Protein AF-A0A9P6J443-F1 (afdb_monomer_lite)

pLDDT: mean 75.16, std 21.06, range [32.0, 97.38]

Sequence (195 aa):
MVRVTFFTASMVVALAAFFAPVAQACEGDCRNHPIAFIKDKYKNLLEKNLNSLPATERDQANKLKNDATARMGKVIDKTIFSVYHANCDHEPPRRPPNEICGSAKSIACNAAWDKSHSVFASTHKAVMRILEQTFQGESAQVKQAMVENVRTACPANCWDWVRPFQDLMLRWEQREHPDAYGNTLPNCEKGHLRY

Foldseek 3Di:
DDDDDDDDDDDPPDPPDDPPPVVVVLVVVLLQVLLVLVLVVLLVLLVVLLVVDDPVQNVVLVVLSVVLSVVLSVQLSCLLQVQQPPPDPDDDDDDDLLDLRNALLVLLLQCFCPDCNGSVNRSLVSSLVSQCVSCVPDDPSSCCSRRVCSNPVDPRPPCVSNVVSSVSSQVSSCVVCCVVAPPHGDDCVSPPPDD

Organism: Mortierella alpina (NCBI:txid64518)

Radius of gyration: 23.72 Å; chains: 1; bounding box: 99×31×47 Å

Structure (mmCIF, N/CA/C/O backbone):
data_AF-A0A9P6J443-F1
#
_entry.id   AF-A0A9P6J443-F1
#
loop_
_atom_site.group_PDB
_atom_site.id
_atom_site.type_symbol
_atom_site.label_atom_id
_atom_site.label_alt_id
_atom_site.label_comp_id
_atom_site.label_asym_id
_atom_site.label_entity_id
_atom_site.label_seq_id
_atom_site.pdbx_PDB_ins_code
_atom_site.Cartn_x
_atom_site.Cartn_y
_atom_site.Cartn_z
_atom_site.occupancy
_atom_site.B_iso_or_equiv
_atom_site.auth_seq_id
_atom_site.auth_comp_id
_atom_site.auth_asym_id
_atom_site.auth_atom_id
_atom_site.pdbx_PDB_model_num
ATOM 1 N N . MET A 1 1 ? 80.972 6.608 -10.393 1.00 36.91 1 MET A N 1
ATOM 2 C CA . MET A 1 1 ? 80.154 7.686 -9.800 1.00 36.91 1 MET A CA 1
ATOM 3 C C . MET A 1 1 ? 78.715 7.532 -10.281 1.00 36.91 1 MET A C 1
ATOM 5 O O . MET A 1 1 ? 78.499 7.510 -11.479 1.00 36.91 1 MET A O 1
ATOM 9 N N . VAL A 1 2 ? 77.818 7.307 -9.314 1.00 32.50 2 VAL A N 1
ATOM 10 C CA . VAL A 1 2 ? 76.351 7.511 -9.228 1.00 32.50 2 VAL A CA 1
ATOM 11 C C . VAL A 1 2 ? 75.448 7.266 -10.461 1.00 32.50 2 VAL A C 1
ATOM 13 O O . VAL A 1 2 ? 75.461 8.009 -11.435 1.00 32.50 2 VAL A O 1
ATOM 16 N N . ARG A 1 3 ? 74.577 6.248 -10.318 1.00 39.81 3 ARG A N 1
ATOM 17 C CA . ARG A 1 3 ? 73.345 5.957 -11.084 1.00 39.81 3 ARG A CA 1
ATOM 18 C C . ARG A 1 3 ? 72.337 7.112 -11.015 1.00 39.81 3 ARG A C 1
ATOM 20 O O . ARG A 1 3 ? 72.075 7.582 -9.913 1.00 39.81 3 ARG A O 1
ATOM 27 N N . VAL A 1 4 ? 71.630 7.397 -12.112 1.00 36.22 4 VAL A N 1
ATOM 28 C CA . VAL A 1 4 ? 70.265 7.955 -12.053 1.00 36.22 4 VAL A CA 1
ATOM 29 C C . VAL A 1 4 ? 69.386 7.269 -13.099 1.00 36.22 4 VAL A C 1
ATOM 31 O O . VAL A 1 4 ? 69.471 7.526 -14.295 1.00 36.22 4 VAL A O 1
ATOM 34 N N . THR A 1 5 ? 68.558 6.352 -12.614 1.00 41.62 5 THR A N 1
ATOM 35 C CA . THR A 1 5 ? 67.412 5.761 -13.303 1.00 41.62 5 THR A CA 1
ATOM 36 C C . THR A 1 5 ? 66.264 6.769 -13.240 1.00 41.62 5 THR A C 1
ATOM 38 O O . THR A 1 5 ? 65.853 7.134 -12.140 1.00 41.62 5 THR A O 1
ATOM 41 N N . PHE A 1 6 ? 65.713 7.198 -14.375 1.00 33.44 6 PHE A N 1
ATOM 42 C CA . PHE A 1 6 ? 64.447 7.937 -14.381 1.00 33.44 6 PHE A CA 1
ATOM 43 C C . PHE A 1 6 ? 63.281 6.950 -14.468 1.00 33.44 6 PHE A C 1
ATOM 45 O O . PHE A 1 6 ? 62.889 6.503 -15.542 1.00 33.44 6 PHE A O 1
ATOM 52 N N . PHE A 1 7 ? 62.751 6.601 -13.296 1.00 38.62 7 PHE A N 1
ATOM 53 C CA . PHE A 1 7 ? 61.355 6.216 -13.132 1.00 38.62 7 PHE A CA 1
ATOM 54 C C . PHE A 1 7 ? 60.541 7.505 -12.992 1.00 38.62 7 PHE A C 1
ATOM 56 O O . PHE A 1 7 ? 60.729 8.237 -12.023 1.00 38.62 7 PHE A O 1
ATOM 63 N N . THR A 1 8 ? 59.597 7.754 -13.892 1.00 41.44 8 THR A N 1
ATOM 64 C CA . THR A 1 8 ? 58.421 8.565 -13.566 1.00 41.44 8 THR A CA 1
ATOM 65 C C . THR A 1 8 ? 57.185 7.758 -13.911 1.00 41.44 8 THR A C 1
ATOM 67 O O . THR A 1 8 ? 56.763 7.615 -15.055 1.00 41.44 8 THR A O 1
ATOM 70 N N . ALA A 1 9 ? 56.666 7.153 -12.852 1.00 38.16 9 ALA A N 1
ATOM 71 C CA . ALA A 1 9 ? 55.350 6.575 -12.795 1.00 38.16 9 ALA A CA 1
ATOM 72 C C . ALA A 1 9 ? 54.281 7.680 -12.854 1.00 38.16 9 ALA A C 1
ATOM 74 O O . ALA A 1 9 ? 54.488 8.786 -12.360 1.00 38.16 9 ALA A O 1
ATOM 75 N N . SER A 1 10 ? 53.117 7.289 -13.368 1.00 40.12 10 SER A N 1
ATOM 76 C CA . SER A 1 10 ? 51.801 7.740 -12.912 1.00 40.12 10 SER A CA 1
ATOM 77 C C . SER A 1 10 ? 51.408 9.199 -13.151 1.00 40.12 10 SER A C 1
ATOM 79 O O . SER A 1 10 ? 51.624 10.064 -12.313 1.00 40.12 10 SER A O 1
ATOM 81 N N . MET A 1 11 ? 50.609 9.419 -14.197 1.00 32.22 11 MET A N 1
ATOM 82 C CA . MET A 1 11 ? 49.402 10.245 -14.067 1.00 32.22 11 MET A CA 1
ATOM 83 C C . MET A 1 11 ? 48.380 9.855 -15.142 1.00 32.22 11 MET A C 1
ATOM 85 O O . MET A 1 11 ? 48.099 10.596 -16.077 1.00 32.22 11 MET A O 1
ATOM 89 N N . VAL A 1 12 ? 47.786 8.666 -14.998 1.00 39.75 12 VAL A N 1
ATOM 90 C CA . VAL A 1 12 ? 46.433 8.457 -15.528 1.00 39.75 12 VAL A CA 1
ATOM 91 C C . VAL A 1 12 ? 45.492 9.109 -14.522 1.00 39.75 12 VAL A C 1
ATOM 93 O O . VAL A 1 12 ? 45.036 8.486 -13.567 1.00 39.75 12 VAL A O 1
ATOM 96 N N . VAL A 1 13 ? 45.243 10.402 -14.712 1.00 43.47 13 VAL A N 1
ATOM 97 C CA . VAL A 1 13 ? 44.042 11.043 -14.177 1.00 43.47 13 VAL A CA 1
ATOM 98 C C . VAL A 1 13 ? 42.889 10.518 -15.024 1.00 43.47 13 VAL A C 1
ATOM 100 O O . VAL A 1 13 ? 42.552 11.087 -16.055 1.00 43.47 13 VAL A O 1
ATOM 103 N N . ALA A 1 14 ? 42.316 9.388 -14.626 1.00 38.44 14 ALA A N 1
ATOM 104 C CA . ALA A 1 14 ? 41.014 8.976 -15.120 1.00 38.44 14 ALA A CA 1
ATOM 105 C C . ALA A 1 14 ? 40.026 9.162 -13.975 1.00 38.44 14 ALA A C 1
ATOM 107 O O . ALA A 1 14 ? 39.992 8.388 -13.020 1.00 38.44 14 ALA A O 1
ATOM 108 N N . LEU A 1 15 ? 39.263 10.251 -14.076 1.00 38.56 15 LEU A N 1
ATOM 109 C CA . LEU A 1 15 ? 38.053 10.510 -13.314 1.00 38.56 15 LEU A CA 1
ATOM 110 C C . LEU A 1 15 ? 37.174 9.249 -13.309 1.00 38.56 15 LEU A C 1
ATOM 112 O O . LEU A 1 15 ? 36.454 8.988 -14.267 1.00 38.56 15 LEU A O 1
ATOM 116 N N . ALA A 1 16 ? 37.203 8.482 -12.225 1.00 39.78 16 ALA A N 1
ATOM 117 C CA . ALA A 1 16 ? 36.330 7.325 -12.036 1.00 39.78 16 ALA A CA 1
ATOM 118 C C . ALA A 1 16 ? 35.454 7.473 -10.782 1.00 39.78 16 ALA A C 1
ATOM 120 O O . ALA A 1 16 ? 35.140 6.487 -10.126 1.00 39.78 16 ALA A O 1
ATOM 121 N N . ALA A 1 17 ? 35.067 8.703 -10.419 1.00 42.38 17 ALA A N 1
ATOM 122 C CA . ALA A 1 17 ? 34.343 8.949 -9.168 1.00 42.38 17 ALA A CA 1
ATOM 123 C C . ALA A 1 17 ? 33.196 9.977 -9.246 1.00 42.38 17 ALA A C 1
ATOM 125 O O . ALA A 1 17 ? 32.813 10.517 -8.216 1.00 42.38 17 ALA A O 1
ATOM 126 N N . PHE A 1 18 ? 32.610 10.244 -10.422 1.00 40.75 18 PHE A N 1
ATOM 127 C CA . PHE A 1 18 ? 31.517 11.235 -10.535 1.00 40.75 18 PHE A CA 1
ATOM 128 C C . PHE A 1 18 ? 30.189 10.724 -11.113 1.00 40.75 18 PHE A C 1
ATOM 130 O O . PHE A 1 18 ? 29.273 11.517 -11.294 1.00 40.75 18 PHE A O 1
ATOM 137 N N . PHE A 1 19 ? 30.024 9.414 -11.329 1.00 40.81 19 PHE A N 1
ATOM 138 C CA . PHE A 1 19 ? 28.742 8.853 -11.799 1.00 40.81 19 PHE A CA 1
ATOM 139 C C . PHE A 1 19 ? 27.998 7.990 -10.766 1.00 40.81 19 PHE A C 1
ATOM 141 O O . PHE A 1 19 ? 26.837 7.657 -10.978 1.00 40.81 19 PHE A O 1
ATOM 148 N N . ALA A 1 20 ? 28.613 7.674 -9.622 1.00 36.69 20 ALA A N 1
ATOM 149 C CA . ALA A 1 20 ? 27.971 6.888 -8.565 1.00 36.69 20 ALA A CA 1
ATOM 150 C C . ALA A 1 20 ? 26.842 7.607 -7.777 1.00 36.69 20 ALA A C 1
ATOM 152 O O . ALA A 1 20 ? 25.872 6.932 -7.435 1.00 36.69 20 ALA A O 1
ATOM 153 N N . PRO A 1 21 ? 26.875 8.934 -7.502 1.00 41.72 21 PRO A N 1
ATOM 154 C CA . PRO A 1 21 ? 25.867 9.537 -6.621 1.00 41.72 21 PRO A CA 1
ATOM 155 C C . PRO A 1 21 ? 24.523 9.825 -7.309 1.00 41.72 21 PRO A C 1
ATOM 157 O O . PRO A 1 21 ? 23.504 9.917 -6.631 1.00 41.72 21 PRO A O 1
ATOM 160 N N . VAL A 1 22 ? 24.486 9.942 -8.643 1.00 42.81 22 VAL A N 1
ATOM 161 C CA . VAL A 1 22 ? 23.244 10.266 -9.372 1.00 42.81 22 VAL A CA 1
ATOM 162 C C . VAL A 1 22 ? 22.365 9.027 -9.541 1.00 42.81 22 VAL A C 1
ATOM 164 O O . VAL A 1 22 ? 21.161 9.101 -9.325 1.00 42.81 22 VAL A O 1
ATOM 167 N N . ALA A 1 23 ? 22.964 7.869 -9.840 1.00 38.91 23 ALA A N 1
ATOM 168 C CA . ALA A 1 23 ? 22.226 6.614 -9.978 1.00 38.91 23 ALA A CA 1
ATOM 169 C C . ALA A 1 23 ? 21.557 6.190 -8.654 1.00 38.91 23 ALA A C 1
ATOM 171 O O . ALA A 1 23 ? 20.374 5.868 -8.651 1.00 38.91 23 ALA A O 1
ATOM 172 N N . GLN A 1 24 ? 22.268 6.287 -7.521 1.00 39.97 24 GLN A N 1
ATOM 173 C CA . GLN A 1 24 ? 21.722 5.948 -6.196 1.00 39.97 24 GLN A CA 1
ATOM 174 C C . GLN A 1 24 ? 20.645 6.930 -5.704 1.00 39.97 24 GLN A C 1
ATOM 176 O O . GLN A 1 24 ? 19.682 6.507 -5.066 1.00 39.97 24 GLN A O 1
ATOM 181 N N . ALA A 1 25 ? 20.770 8.228 -6.008 1.00 41.06 25 ALA A N 1
ATOM 182 C CA . ALA A 1 25 ? 19.734 9.210 -5.680 1.00 41.06 25 ALA A CA 1
ATOM 183 C C . ALA A 1 25 ? 18.468 9.006 -6.533 1.00 41.06 25 ALA A C 1
ATOM 185 O O . ALA A 1 25 ? 17.354 9.043 -6.011 1.00 41.06 25 ALA A O 1
ATOM 186 N N . CYS A 1 26 ? 18.632 8.707 -7.827 1.00 49.12 26 CYS A N 1
ATOM 187 C CA . CYS A 1 26 ? 17.514 8.392 -8.711 1.00 49.12 26 CYS A CA 1
ATOM 188 C C . CYS A 1 26 ? 16.808 7.090 -8.316 1.00 49.12 26 CYS A C 1
ATOM 190 O O . CYS A 1 26 ? 15.580 7.054 -8.345 1.00 49.12 26 CYS A O 1
ATOM 192 N N . GLU A 1 27 ? 17.542 6.051 -7.912 1.00 52.34 27 GLU A N 1
ATOM 193 C CA . GLU A 1 27 ? 16.958 4.784 -7.457 1.00 52.34 27 GLU A CA 1
ATOM 194 C C . GLU A 1 27 ? 16.157 4.968 -6.157 1.00 52.34 27 GLU A C 1
ATOM 196 O O . GLU A 1 27 ? 15.036 4.469 -6.046 1.00 52.34 27 GLU A O 1
ATOM 201 N N . GLY A 1 28 ? 16.674 5.759 -5.208 1.00 57.00 28 GLY A N 1
ATOM 202 C CA . GLY A 1 28 ? 15.977 6.095 -3.963 1.00 57.00 28 GLY A CA 1
ATOM 203 C C . GLY A 1 28 ? 14.642 6.808 -4.197 1.00 57.00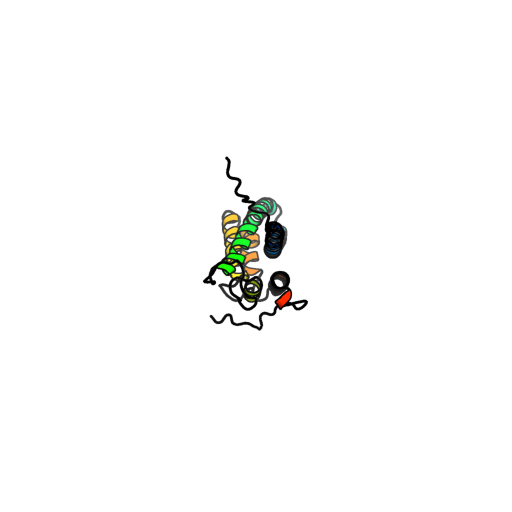 28 GLY A C 1
ATOM 204 O O . GLY A 1 28 ? 13.604 6.362 -3.702 1.00 57.00 28 GLY A O 1
ATOM 205 N N . ASP A 1 29 ? 14.636 7.874 -4.999 1.00 62.06 29 ASP A N 1
ATOM 206 C CA . ASP A 1 29 ? 13.415 8.632 -5.300 1.00 62.06 29 ASP A CA 1
ATOM 207 C C . ASP A 1 29 ? 12.432 7.831 -6.167 1.00 62.06 29 ASP A C 1
ATOM 209 O O . ASP A 1 29 ? 11.220 7.841 -5.924 1.00 62.06 29 ASP A O 1
ATOM 213 N N . CYS A 1 30 ? 12.936 7.067 -7.142 1.00 68.38 30 CYS A N 1
ATOM 214 C CA . CYS A 1 30 ? 12.096 6.228 -7.995 1.00 68.38 30 CYS A CA 1
ATOM 215 C C . CYS A 1 30 ? 11.455 5.066 -7.229 1.00 68.38 30 CYS A C 1
ATOM 217 O O . CYS A 1 30 ? 10.312 4.721 -7.524 1.00 68.38 30 CYS A O 1
ATOM 219 N N . ARG A 1 31 ? 12.133 4.524 -6.211 1.00 78.69 31 ARG A N 1
ATOM 220 C CA . ARG A 1 31 ? 11.589 3.519 -5.291 1.00 78.69 31 ARG A CA 1
ATOM 221 C C . ARG A 1 31 ? 10.552 4.103 -4.334 1.00 78.69 31 ARG A C 1
ATOM 223 O O . ARG A 1 31 ? 9.539 3.460 -4.061 1.00 78.69 31 ARG A O 1
ATOM 230 N N . ASN A 1 32 ? 10.762 5.325 -3.850 1.00 82.44 32 ASN A N 1
ATOM 231 C CA . ASN A 1 32 ? 9.875 5.957 -2.873 1.00 82.44 32 ASN A CA 1
ATOM 232 C C . ASN A 1 32 ? 8.486 6.294 -3.439 1.00 82.44 32 ASN A C 1
ATOM 234 O O . ASN A 1 32 ? 7.490 6.142 -2.730 1.00 82.44 32 ASN A O 1
ATOM 238 N N . HIS A 1 33 ? 8.385 6.700 -4.709 1.00 87.31 33 HIS A N 1
ATOM 239 C CA . HIS A 1 33 ? 7.104 7.050 -5.339 1.00 87.31 33 HIS A CA 1
ATOM 240 C C . HIS A 1 33 ? 6.049 5.923 -5.355 1.00 87.31 33 HIS A C 1
ATOM 242 O O . HIS A 1 33 ? 4.934 6.163 -4.884 1.00 87.31 33 HIS A O 1
ATOM 248 N N . PRO A 1 34 ? 6.333 4.698 -5.844 1.00 88.44 34 PRO A N 1
ATOM 249 C CA . PRO A 1 34 ? 5.361 3.605 -5.825 1.00 88.4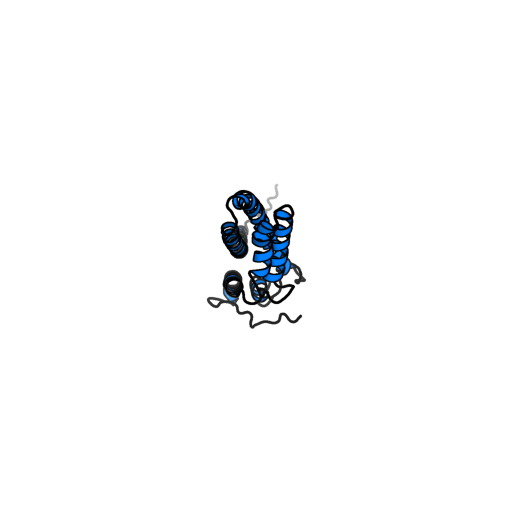4 34 PRO A CA 1
ATOM 250 C C . PRO A 1 34 ? 4.979 3.182 -4.399 1.00 88.44 34 PRO A C 1
ATOM 252 O O . PRO A 1 34 ? 3.817 2.855 -4.148 1.00 88.44 34 PRO A O 1
ATOM 255 N N . ILE A 1 35 ? 5.916 3.243 -3.443 1.00 90.94 35 ILE A N 1
ATOM 256 C CA . ILE A 1 35 ? 5.640 2.953 -2.027 1.00 90.94 35 ILE A CA 1
ATOM 257 C C . ILE A 1 35 ? 4.676 3.992 -1.448 1.00 90.94 35 ILE A C 1
ATOM 259 O O . ILE A 1 35 ? 3.675 3.625 -0.826 1.00 90.94 35 ILE A O 1
ATOM 263 N N . ALA A 1 36 ? 4.965 5.280 -1.658 1.00 92.38 36 ALA A N 1
ATOM 264 C CA . ALA A 1 36 ? 4.137 6.386 -1.193 1.00 92.38 36 ALA A CA 1
ATOM 265 C C . ALA A 1 36 ? 2.729 6.311 -1.794 1.00 92.38 36 ALA A C 1
ATOM 267 O O . ALA A 1 36 ? 1.754 6.369 -1.051 1.00 92.38 36 ALA A O 1
ATOM 268 N N . PHE A 1 37 ? 2.622 6.056 -3.102 1.00 93.12 37 PHE A N 1
ATOM 269 C CA . PHE A 1 37 ? 1.341 5.893 -3.788 1.00 93.12 37 PHE A CA 1
ATOM 270 C C . PHE A 1 37 ? 0.453 4.828 -3.127 1.00 93.12 37 PHE A C 1
ATOM 272 O O . PHE A 1 37 ? -0.698 5.104 -2.782 1.00 93.12 37 PHE A O 1
ATOM 279 N N . ILE A 1 38 ? 0.976 3.614 -2.908 1.00 92.62 38 ILE A N 1
ATOM 280 C CA . ILE A 1 38 ? 0.190 2.539 -2.286 1.00 92.62 38 ILE A CA 1
ATOM 281 C C . ILE A 1 38 ? -0.136 2.878 -0.827 1.00 92.62 38 ILE A C 1
ATOM 283 O O . ILE A 1 38 ? -1.265 2.668 -0.379 1.00 92.62 38 ILE A O 1
ATOM 287 N N . LYS A 1 39 ? 0.828 3.425 -0.078 1.00 94.38 39 LYS A N 1
ATOM 288 C CA . LYS A 1 39 ? 0.618 3.834 1.315 1.00 94.38 39 LYS A CA 1
ATOM 289 C C . LYS A 1 39 ? -0.504 4.868 1.429 1.00 94.38 39 LYS A C 1
ATOM 291 O O . LYS A 1 39 ? -1.366 4.723 2.293 1.00 94.38 39 LYS A O 1
ATOM 296 N N . ASP A 1 40 ? -0.527 5.865 0.551 1.00 94.06 40 ASP A N 1
ATOM 297 C CA . ASP A 1 40 ? -1.540 6.919 0.552 1.00 94.06 40 ASP A CA 1
ATOM 298 C C . ASP A 1 40 ? -2.923 6.385 0.185 1.00 94.06 40 ASP A C 1
ATOM 300 O O . ASP A 1 40 ? -3.914 6.768 0.808 1.00 94.06 40 ASP A O 1
ATOM 304 N N . LYS A 1 41 ? -3.010 5.431 -0.749 1.00 92.88 41 LYS A N 1
ATOM 305 C CA . LYS A 1 41 ? -4.270 4.743 -1.054 1.00 92.88 41 LYS A CA 1
ATOM 306 C C . LYS A 1 41 ? -4.864 4.055 0.184 1.00 92.88 41 LYS A C 1
ATOM 308 O O . LYS A 1 41 ? -6.044 4.252 0.477 1.00 92.88 41 LYS A O 1
ATOM 313 N N . TYR A 1 42 ? -4.055 3.324 0.956 1.00 94.38 42 TYR A N 1
ATOM 314 C CA . TYR A 1 42 ? -4.512 2.722 2.216 1.00 94.38 42 TYR A CA 1
ATOM 315 C C . TYR A 1 42 ? -4.826 3.763 3.289 1.00 94.38 42 TYR A C 1
ATOM 317 O O . TYR A 1 42 ? -5.852 3.651 3.957 1.00 94.38 42 TYR A O 1
ATOM 325 N N . LYS A 1 43 ? -3.990 4.793 3.442 1.00 95.00 43 LYS A N 1
ATOM 326 C CA . LYS A 1 43 ? -4.221 5.879 4.403 1.00 95.00 43 LYS A CA 1
ATOM 327 C C . LYS A 1 43 ? -5.565 6.564 4.152 1.00 95.00 43 LYS A C 1
ATOM 329 O O . LYS A 1 43 ? -6.335 6.738 5.088 1.00 95.00 43 LYS A O 1
ATOM 334 N N . ASN A 1 44 ? -5.867 6.899 2.900 1.00 93.56 44 ASN A N 1
ATOM 335 C CA . ASN A 1 44 ? -7.119 7.554 2.520 1.00 93.56 44 ASN A CA 1
ATOM 336 C C . ASN A 1 44 ? -8.337 6.659 2.776 1.00 93.56 44 ASN A C 1
ATOM 338 O O . ASN A 1 44 ? -9.373 7.132 3.241 1.00 93.56 44 ASN A O 1
ATOM 342 N N . LEU A 1 45 ? -8.209 5.359 2.507 1.00 93.12 45 LEU A N 1
ATOM 343 C CA . LEU A 1 45 ? -9.259 4.388 2.798 1.00 93.12 45 LEU A CA 1
ATOM 344 C C . LEU A 1 45 ? -9.519 4.266 4.307 1.00 93.12 45 LEU A C 1
ATOM 346 O O . LEU A 1 45 ? -10.669 4.304 4.741 1.00 93.12 45 LEU A O 1
ATOM 350 N N . LEU A 1 46 ? -8.458 4.177 5.109 1.00 95.50 46 LEU A N 1
ATOM 351 C CA . LEU A 1 46 ? -8.561 4.132 6.565 1.00 95.50 46 LEU A CA 1
ATOM 352 C C . LEU A 1 46 ? -9.138 5.429 7.138 1.00 95.50 46 LEU A C 1
ATOM 354 O O . LEU A 1 46 ? -9.951 5.368 8.050 1.00 95.50 46 LEU A O 1
ATOM 358 N N . GLU A 1 47 ? -8.760 6.589 6.599 1.00 95.81 47 GLU A N 1
ATOM 359 C CA . GLU A 1 47 ? -9.312 7.890 6.993 1.00 95.81 47 GLU A CA 1
ATOM 360 C C . GLU A 1 47 ? -10.819 7.961 6.727 1.00 95.81 47 GLU A C 1
ATOM 362 O O . GLU A 1 47 ? -11.601 8.354 7.591 1.00 95.81 47 GLU A O 1
ATOM 367 N N . LYS A 1 48 ? -11.247 7.516 5.540 1.00 94.62 48 LYS A N 1
ATOM 368 C CA . LYS A 1 48 ? -12.666 7.433 5.188 1.00 94.62 48 LYS A CA 1
ATOM 369 C C . LYS A 1 48 ? -13.429 6.538 6.168 1.00 94.62 48 LYS A C 1
ATOM 371 O O . LYS A 1 48 ? -14.500 6.925 6.631 1.00 94.62 48 LYS A O 1
ATOM 376 N N . ASN A 1 49 ? -12.881 5.371 6.500 1.00 94.94 49 ASN A N 1
ATOM 377 C CA . ASN A 1 49 ? -13.527 4.429 7.412 1.00 94.94 49 ASN A CA 1
ATOM 378 C C . ASN A 1 49 ? -13.536 4.944 8.859 1.00 94.94 49 ASN A C 1
ATOM 380 O O . ASN A 1 49 ? -14.554 4.829 9.536 1.00 94.94 49 ASN A O 1
ATOM 384 N N . LEU A 1 50 ? -12.457 5.583 9.313 1.00 95.56 50 LEU A N 1
ATOM 385 C CA . LEU A 1 50 ? -12.366 6.214 10.630 1.00 95.56 50 LEU A CA 1
ATOM 386 C C . LEU A 1 50 ? -13.475 7.256 10.833 1.00 95.56 50 LEU A C 1
ATOM 388 O O . LEU A 1 50 ? -14.115 7.293 11.881 1.00 95.56 50 LEU A O 1
ATOM 392 N N . ASN A 1 51 ? -13.753 8.062 9.807 1.00 94.12 51 ASN A N 1
ATOM 393 C CA . ASN A 1 51 ? -14.802 9.081 9.847 1.00 94.12 51 ASN A CA 1
ATOM 394 C C . ASN A 1 51 ? -16.226 8.503 9.908 1.00 94.12 51 ASN A C 1
ATOM 396 O O . ASN A 1 51 ? -17.157 9.231 10.248 1.00 94.12 51 ASN A O 1
ATOM 400 N N . SER A 1 52 ? -16.403 7.206 9.631 1.00 93.88 52 SER A N 1
ATOM 401 C CA . SER A 1 52 ? -17.686 6.513 9.810 1.00 93.88 52 SER A CA 1
ATOM 402 C C . SER A 1 52 ? -17.931 6.033 11.247 1.00 93.88 52 SER A C 1
ATOM 404 O O . SER A 1 52 ? -19.048 5.632 11.571 1.00 93.88 52 SER A O 1
ATOM 406 N N . LEU A 1 53 ? -16.914 6.080 12.119 1.00 94.88 53 LEU A N 1
ATOM 407 C CA . LEU A 1 53 ? -17.034 5.637 13.506 1.00 94.88 53 LEU A CA 1
ATOM 408 C C . LEU A 1 53 ? -17.688 6.699 14.411 1.00 94.88 53 LEU A C 1
ATOM 410 O O . LEU A 1 53 ? -17.465 7.907 14.226 1.00 94.88 53 LEU A O 1
ATOM 414 N N . PRO A 1 54 ? -18.435 6.273 15.448 1.00 92.31 54 PRO A N 1
ATOM 415 C CA . PRO A 1 54 ? -18.885 7.148 16.525 1.00 92.31 54 PRO A CA 1
ATOM 416 C C . PRO A 1 54 ? -17.704 7.873 17.177 1.00 92.31 54 PRO A C 1
ATOM 418 O O . PRO A 1 54 ? -16.605 7.327 17.264 1.00 92.31 54 PRO A O 1
ATOM 421 N N . ALA A 1 55 ? -17.928 9.097 17.664 1.00 89.25 55 ALA A N 1
ATOM 422 C CA . ALA A 1 55 ? -16.865 9.925 18.243 1.00 89.25 55 ALA A CA 1
ATOM 423 C C . ALA A 1 55 ? -16.089 9.206 19.365 1.00 89.25 55 ALA A C 1
ATOM 425 O O . ALA A 1 55 ? -14.869 9.300 19.420 1.00 89.25 55 ALA A O 1
ATOM 426 N N . THR A 1 56 ? -16.784 8.421 20.193 1.00 86.56 56 THR A N 1
ATOM 427 C CA . THR A 1 56 ? -16.202 7.666 21.313 1.00 86.56 56 THR A CA 1
ATOM 428 C C . THR A 1 56 ? -15.207 6.586 20.884 1.00 86.56 56 THR A C 1
ATOM 430 O O . THR A 1 56 ? -14.260 6.316 21.611 1.00 86.56 56 THR A O 1
ATOM 433 N N . GLU A 1 57 ? -15.395 5.972 19.715 1.00 91.69 57 GLU A N 1
ATOM 434 C CA . GLU A 1 57 ? -14.483 4.950 19.179 1.00 91.69 57 GLU A CA 1
ATOM 435 C C . GLU A 1 57 ? -13.388 5.558 18.289 1.00 91.69 57 GLU A C 1
ATOM 437 O O . GLU A 1 57 ? -12.322 4.971 18.086 1.00 91.69 57 GLU A O 1
ATOM 442 N N . ARG A 1 58 ? -13.640 6.756 17.756 1.00 93.62 58 ARG A N 1
ATOM 443 C CA . ARG A 1 58 ? -12.806 7.397 16.740 1.00 93.62 58 ARG A CA 1
ATOM 444 C C . ARG A 1 58 ? -11.426 7.787 17.252 1.00 93.62 58 ARG A C 1
ATOM 446 O O . ARG A 1 58 ? -10.453 7.570 16.540 1.00 93.62 58 ARG A O 1
ATOM 453 N N . ASP A 1 59 ? -11.316 8.336 18.458 1.00 91.88 59 ASP A N 1
ATOM 454 C CA . ASP A 1 59 ? -10.034 8.847 18.966 1.00 91.88 59 ASP A CA 1
ATOM 455 C C . ASP A 1 59 ? -9.006 7.725 19.165 1.00 91.88 59 ASP A C 1
ATOM 457 O O . ASP A 1 59 ? -7.865 7.816 18.699 1.00 91.88 59 ASP A O 1
ATOM 461 N N . GLN A 1 60 ? -9.435 6.620 19.780 1.00 90.69 60 GLN A N 1
ATOM 462 C CA . GLN A 1 60 ? -8.608 5.427 19.957 1.00 90.69 60 GLN A CA 1
ATOM 463 C C . GLN A 1 60 ? -8.263 4.788 18.602 1.00 90.69 60 GLN A C 1
ATOM 465 O O . GLN A 1 60 ? -7.091 4.519 18.319 1.00 90.69 60 GLN A O 1
ATOM 470 N N . ALA A 1 61 ? -9.252 4.624 17.716 1.00 95.25 61 ALA A N 1
ATOM 471 C CA . ALA A 1 61 ? -9.025 4.083 16.378 1.00 95.25 61 ALA A CA 1
ATOM 472 C C . ALA A 1 61 ? -8.083 4.964 15.535 1.00 95.25 61 ALA A C 1
ATOM 474 O O . ALA A 1 61 ? -7.298 4.444 14.741 1.00 95.25 61 ALA A O 1
ATOM 475 N N . ASN A 1 62 ? -8.100 6.287 15.725 1.00 96.81 62 ASN A N 1
ATOM 476 C CA . ASN A 1 62 ? -7.221 7.226 15.032 1.00 96.81 62 ASN A CA 1
ATOM 477 C C . ASN A 1 62 ? -5.754 7.036 15.437 1.00 96.81 62 ASN A C 1
ATOM 479 O O . ASN A 1 62 ? -4.868 7.035 14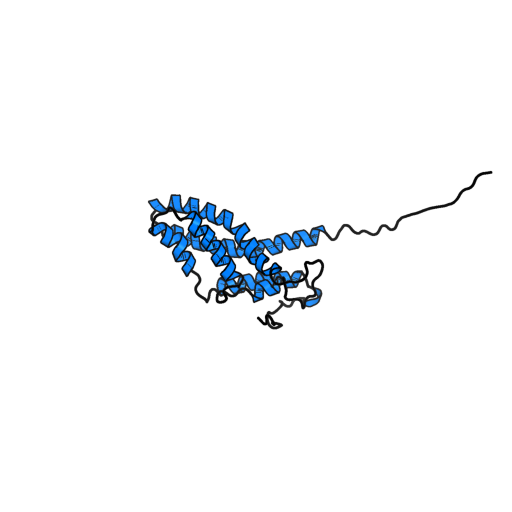.578 1.00 96.81 62 ASN A O 1
ATOM 483 N N . LYS A 1 63 ? -5.492 6.826 16.733 1.00 94.81 63 LYS A N 1
ATOM 484 C CA . LYS A 1 63 ? -4.145 6.521 17.230 1.00 94.81 63 LYS A CA 1
ATOM 485 C C . LYS A 1 63 ? -3.616 5.229 16.605 1.00 94.81 63 LYS A C 1
ATOM 487 O O . LYS A 1 63 ? -2.551 5.234 15.992 1.00 94.81 63 LYS A O 1
ATOM 492 N N . LEU A 1 64 ? -4.411 4.163 16.658 1.00 96.75 64 LEU A N 1
ATOM 493 C CA . LEU A 1 64 ? -4.066 2.866 16.072 1.00 96.75 64 LEU A CA 1
ATOM 494 C C . LEU A 1 64 ? -3.873 2.931 14.551 1.00 96.75 64 LEU A C 1
ATOM 496 O O . LEU A 1 64 ? -2.943 2.334 14.007 1.00 96.75 64 LEU A O 1
ATOM 500 N N . LYS A 1 65 ? -4.702 3.707 13.847 1.00 96.88 65 LYS A N 1
ATOM 501 C CA . LYS A 1 65 ? -4.541 3.979 12.412 1.00 96.88 65 LYS A CA 1
ATOM 502 C C . LYS A 1 65 ? -3.180 4.606 12.108 1.00 96.88 65 LYS A C 1
ATOM 504 O O . LYS A 1 65 ? -2.530 4.203 11.138 1.00 96.88 65 LYS A O 1
ATOM 509 N N . ASN A 1 66 ? -2.747 5.588 12.899 1.00 95.75 66 ASN A N 1
ATOM 510 C CA . ASN A 1 66 ? -1.455 6.249 12.703 1.00 95.75 66 ASN A CA 1
ATOM 511 C C . ASN A 1 66 ? -0.294 5.267 12.921 1.00 95.75 66 ASN A C 1
ATOM 513 O O . ASN A 1 66 ? 0.610 5.207 12.084 1.00 95.75 66 ASN A O 1
ATOM 517 N N . ASP A 1 67 ? -0.377 4.431 13.959 1.00 94.75 67 ASP A N 1
ATOM 518 C CA . ASP A 1 67 ? 0.612 3.385 14.244 1.00 94.75 67 ASP A CA 1
ATOM 519 C C . ASP A 1 67 ? 0.692 2.350 13.108 1.00 94.75 67 ASP A C 1
ATOM 521 O O . ASP A 1 67 ? 1.781 2.005 12.633 1.00 94.75 67 ASP A O 1
ATOM 525 N N . ALA A 1 68 ? -0.459 1.894 12.600 1.00 95.12 68 ALA A N 1
ATOM 526 C CA . ALA A 1 68 ? -0.519 1.000 11.447 1.00 95.12 68 ALA A CA 1
ATOM 527 C C . ALA A 1 68 ? 0.113 1.650 10.204 1.00 95.12 68 ALA A C 1
ATOM 529 O O . ALA A 1 68 ? 0.979 1.053 9.560 1.00 95.12 68 ALA A O 1
ATOM 530 N N . THR A 1 69 ? -0.257 2.896 9.897 1.00 94.00 69 THR A N 1
ATOM 531 C CA . THR A 1 69 ? 0.229 3.641 8.721 1.00 94.00 69 THR A CA 1
ATOM 532 C C . THR A 1 69 ? 1.741 3.876 8.769 1.00 94.00 69 THR A C 1
ATOM 534 O O . THR A 1 69 ? 2.413 3.812 7.735 1.00 94.00 69 THR A O 1
ATOM 537 N N . ALA A 1 70 ? 2.311 4.107 9.955 1.00 93.25 70 ALA A N 1
ATOM 538 C CA . ALA A 1 70 ? 3.756 4.243 10.133 1.00 93.25 70 ALA A CA 1
ATOM 539 C C . ALA A 1 70 ? 4.505 2.947 9.770 1.00 93.25 70 ALA A C 1
ATOM 541 O O . ALA A 1 70 ? 5.556 2.993 9.128 1.00 93.25 70 ALA A O 1
ATOM 542 N N . ARG A 1 71 ? 3.933 1.783 10.102 1.00 92.94 71 ARG A N 1
ATOM 543 C CA . ARG A 1 71 ? 4.516 0.458 9.820 1.00 92.94 71 ARG A CA 1
ATOM 544 C C . ARG A 1 71 ? 4.338 0.008 8.366 1.00 92.94 71 ARG A C 1
ATOM 546 O O . ARG A 1 71 ? 5.157 -0.767 7.869 1.00 92.94 71 ARG A O 1
ATOM 553 N N . MET A 1 72 ? 3.301 0.490 7.677 1.00 93.31 72 MET A N 1
ATOM 554 C CA . MET A 1 72 ? 2.964 0.065 6.312 1.00 93.31 72 MET A CA 1
ATOM 555 C C . MET A 1 72 ? 4.077 0.321 5.299 1.00 93.31 72 MET A C 1
ATOM 557 O O . MET A 1 72 ? 4.330 -0.548 4.475 1.00 93.31 72 MET A O 1
ATOM 561 N N . GLY A 1 73 ? 4.769 1.465 5.369 1.00 89.81 73 GLY A N 1
ATOM 562 C CA . GLY A 1 73 ? 5.767 1.847 4.358 1.00 89.81 73 GLY A CA 1
ATOM 563 C C . GLY A 1 73 ? 6.848 0.781 4.149 1.00 89.81 73 GLY A C 1
ATOM 564 O O . GLY A 1 73 ? 7.072 0.346 3.026 1.00 89.81 73 GLY A O 1
ATOM 565 N N . LYS A 1 74 ? 7.434 0.277 5.244 1.00 88.81 74 LYS A N 1
ATOM 566 C CA . LYS A 1 74 ? 8.466 -0.775 5.204 1.00 88.81 74 LYS A CA 1
ATOM 567 C C . LYS A 1 74 ? 7.933 -2.108 4.668 1.00 88.81 74 LYS A C 1
ATOM 569 O O . LYS A 1 74 ? 8.661 -2.852 4.019 1.00 88.81 74 LYS A O 1
ATOM 574 N N . VAL A 1 75 ? 6.677 -2.437 4.970 1.00 91.19 75 VAL A N 1
ATOM 575 C CA . VAL A 1 75 ? 6.054 -3.688 4.518 1.00 91.19 75 VAL A CA 1
ATOM 576 C C . VAL A 1 75 ? 5.681 -3.616 3.041 1.00 91.19 75 VAL A C 1
ATOM 578 O O . VAL A 1 75 ? 5.932 -4.576 2.318 1.00 91.19 75 VAL A O 1
ATOM 581 N N . ILE A 1 76 ? 5.136 -2.487 2.586 1.00 91.88 76 ILE A N 1
ATOM 582 C CA . ILE A 1 76 ? 4.834 -2.221 1.176 1.00 91.88 76 ILE A CA 1
ATOM 583 C C . ILE A 1 76 ? 6.122 -2.290 0.360 1.00 91.88 76 ILE A C 1
ATOM 585 O O . ILE A 1 76 ? 6.188 -3.066 -0.584 1.00 91.88 76 ILE A O 1
ATOM 589 N N . ASP A 1 77 ? 7.155 -1.562 0.784 1.00 89.00 77 ASP A N 1
ATOM 590 C CA . ASP A 1 77 ? 8.484 -1.595 0.178 1.00 89.00 77 ASP A CA 1
ATOM 591 C C . ASP A 1 77 ? 9.007 -3.028 0.032 1.00 89.00 77 ASP A C 1
ATOM 593 O O . ASP A 1 77 ? 9.199 -3.532 -1.076 1.00 89.00 77 ASP A O 1
ATOM 597 N N . LYS A 1 78 ? 9.118 -3.746 1.157 1.00 86.69 78 LYS A N 1
ATOM 598 C CA . LYS A 1 78 ? 9.566 -5.137 1.147 1.00 86.69 78 LYS A CA 1
ATOM 599 C C . LYS A 1 78 ? 8.727 -5.999 0.209 1.00 86.69 78 LYS A C 1
ATOM 601 O O . LYS A 1 78 ? 9.289 -6.881 -0.415 1.00 86.69 78 LYS A O 1
ATOM 606 N N . THR A 1 79 ? 7.418 -5.782 0.115 1.00 87.06 79 THR A N 1
ATOM 607 C CA . THR A 1 79 ? 6.531 -6.649 -0.669 1.00 87.06 79 THR A CA 1
ATOM 608 C C . THR A 1 79 ? 6.605 -6.364 -2.167 1.00 87.06 79 THR A C 1
ATOM 610 O O . THR A 1 79 ? 6.706 -7.310 -2.947 1.00 87.06 79 THR A O 1
ATOM 613 N N . ILE A 1 80 ? 6.617 -5.088 -2.573 1.00 84.88 80 ILE A N 1
ATOM 614 C CA . ILE A 1 80 ? 6.795 -4.688 -3.978 1.00 84.88 80 ILE A CA 1
ATOM 615 C C . ILE A 1 80 ? 8.123 -5.246 -4.499 1.00 84.88 80 ILE A C 1
ATOM 617 O O . ILE A 1 80 ? 8.158 -5.886 -5.549 1.00 84.88 80 ILE A O 1
ATOM 621 N N . PHE A 1 81 ? 9.202 -5.060 -3.735 1.00 76.81 81 PHE A N 1
ATOM 622 C CA . PHE A 1 81 ? 10.547 -5.429 -4.169 1.00 76.81 81 PHE A CA 1
ATOM 623 C C . PHE A 1 81 ? 10.965 -6.848 -3.749 1.00 76.81 81 PHE A C 1
ATOM 625 O O . PHE A 1 81 ? 11.931 -7.373 -4.276 1.00 76.81 81 PHE A O 1
ATOM 632 N N . SER A 1 82 ? 10.234 -7.576 -2.900 1.00 69.19 82 SER A N 1
ATOM 633 C CA . SER A 1 82 ? 10.495 -9.021 -2.740 1.00 69.19 82 SER A CA 1
ATOM 634 C C . SER A 1 82 ? 10.078 -9.812 -3.979 1.00 69.19 82 SER A C 1
ATOM 636 O O . SER A 1 82 ? 10.732 -10.793 -4.321 1.00 69.19 82 SER A O 1
ATOM 638 N N . VAL A 1 83 ? 9.027 -9.362 -4.680 1.00 58.22 83 VAL A N 1
ATOM 639 C CA . VAL A 1 83 ? 8.609 -9.928 -5.979 1.00 58.22 83 VAL A CA 1
ATOM 640 C C . VAL A 1 83 ? 9.698 -9.713 -7.042 1.00 58.22 83 VAL A C 1
ATOM 642 O O . VAL A 1 83 ? 9.841 -10.525 -7.950 1.00 58.22 83 VAL A O 1
ATOM 645 N N . TYR A 1 84 ? 10.512 -8.664 -6.888 1.00 59.62 84 TYR A N 1
ATOM 646 C CA . TYR A 1 84 ? 11.656 -8.352 -7.748 1.00 59.62 84 TYR A CA 1
ATOM 647 C C . TYR A 1 84 ? 12.817 -9.351 -7.601 1.00 59.62 84 TYR A C 1
ATOM 649 O O . TYR A 1 84 ? 13.483 -9.644 -8.587 1.00 59.62 84 TYR A O 1
ATOM 657 N N . HIS A 1 85 ? 13.058 -9.890 -6.400 1.00 50.62 85 HIS A N 1
ATOM 658 C CA . HIS A 1 85 ? 14.211 -10.764 -6.131 1.00 50.62 85 HIS A CA 1
ATOM 659 C C . HIS A 1 85 ? 13.904 -12.264 -6.221 1.00 50.62 85 HIS A C 1
ATOM 661 O O . HIS A 1 85 ? 14.797 -13.043 -6.528 1.00 50.62 85 HIS A O 1
ATOM 667 N N . ALA A 1 86 ? 12.662 -12.690 -5.970 1.00 49.06 86 ALA A N 1
ATOM 668 C CA . ALA A 1 86 ? 12.339 -14.114 -5.830 1.00 49.06 86 ALA A CA 1
ATOM 669 C C . ALA A 1 86 ? 12.434 -14.942 -7.129 1.00 49.06 86 ALA A C 1
ATOM 671 O O . ALA A 1 86 ? 12.432 -16.165 -7.047 1.00 49.06 86 ALA A O 1
ATOM 672 N N . ASN A 1 87 ? 12.517 -14.299 -8.299 1.00 45.56 87 ASN A N 1
ATOM 673 C CA . ASN A 1 87 ? 12.451 -14.976 -9.598 1.00 45.56 87 ASN A CA 1
ATOM 674 C C . ASN A 1 87 ? 13.700 -14.790 -10.477 1.00 45.56 87 ASN A C 1
ATOM 676 O O . ASN A 1 87 ? 13.658 -15.203 -11.633 1.00 45.56 87 ASN A O 1
ATOM 680 N N . CYS A 1 88 ? 14.773 -14.149 -9.986 1.00 49.94 88 CYS A N 1
ATOM 681 C CA . CYS A 1 88 ? 15.939 -13.810 -10.815 1.00 49.94 88 CYS A CA 1
ATOM 682 C C . CYS A 1 88 ? 17.193 -14.532 -10.351 1.00 49.94 88 CYS A C 1
ATOM 684 O O . CYS A 1 88 ? 17.618 -14.357 -9.212 1.00 49.94 88 CYS A O 1
ATOM 686 N N . ASP A 1 89 ? 17.823 -15.265 -11.265 1.00 49.28 89 ASP A N 1
ATOM 687 C CA . ASP A 1 89 ? 19.014 -16.058 -10.966 1.00 49.28 89 ASP A CA 1
ATOM 688 C C . ASP A 1 89 ? 20.264 -15.197 -10.682 1.00 49.28 89 ASP A C 1
ATOM 690 O O . ASP A 1 89 ? 21.220 -15.694 -10.083 1.00 49.28 89 ASP A O 1
ATOM 694 N N . HIS A 1 90 ? 20.291 -13.909 -11.070 1.00 46.91 90 HIS A N 1
ATOM 695 C CA . HIS A 1 90 ? 21.472 -13.031 -10.954 1.00 46.91 90 HIS A CA 1
ATOM 696 C C . HIS A 1 90 ? 21.149 -11.630 -10.400 1.00 46.91 90 HIS A C 1
ATOM 698 O O . HIS A 1 90 ? 20.300 -10.924 -10.941 1.00 46.91 90 HIS A O 1
ATOM 704 N N . GLU A 1 91 ? 21.851 -11.185 -9.349 1.00 44.75 91 GLU A N 1
ATOM 705 C CA . GLU A 1 91 ? 21.845 -9.791 -8.855 1.00 44.75 91 GLU A CA 1
ATOM 706 C C . GLU A 1 91 ? 22.689 -8.843 -9.751 1.00 44.75 91 GLU A C 1
ATOM 708 O O . GLU A 1 91 ? 23.556 -9.312 -10.490 1.00 44.75 91 GLU A O 1
ATOM 713 N N . PRO A 1 92 ? 22.423 -7.517 -9.754 1.00 46.69 92 PRO A N 1
ATOM 714 C CA . PRO A 1 92 ? 22.894 -6.583 -10.788 1.00 46.69 92 PRO A CA 1
ATOM 715 C C . PRO A 1 92 ? 24.393 -6.215 -10.675 1.00 46.69 92 PRO A C 1
ATOM 717 O O . PRO A 1 92 ? 24.989 -6.336 -9.605 1.00 46.69 92 PRO A O 1
ATOM 720 N N . PRO A 1 93 ? 25.001 -5.696 -11.771 1.00 45.62 93 PRO A N 1
ATOM 721 C CA . PRO A 1 93 ? 24.949 -4.236 -11.931 1.00 45.62 93 PRO A CA 1
ATOM 722 C C . PRO A 1 93 ? 24.379 -3.727 -13.265 1.00 45.62 93 PRO A C 1
ATOM 724 O O . PRO A 1 93 ? 24.157 -2.528 -13.389 1.00 45.62 93 PRO A O 1
ATOM 727 N N . ARG A 1 94 ? 24.112 -4.575 -14.267 1.00 44.66 94 ARG A N 1
ATOM 728 C CA . ARG A 1 94 ? 23.483 -4.157 -15.537 1.00 44.66 94 ARG A CA 1
ATOM 729 C C . ARG A 1 94 ? 22.671 -5.304 -16.132 1.00 44.66 94 ARG A C 1
ATOM 731 O O . ARG A 1 94 ? 23.257 -6.230 -16.683 1.00 44.66 94 ARG A O 1
ATOM 738 N N . ARG A 1 95 ? 21.343 -5.237 -16.025 1.00 54.03 95 ARG A N 1
ATOM 739 C CA . ARG A 1 95 ? 20.440 -6.154 -16.733 1.00 54.03 95 ARG A CA 1
ATOM 740 C C . ARG A 1 95 ? 20.063 -5.553 -18.094 1.00 54.03 95 ARG A C 1
ATOM 742 O O . ARG A 1 95 ? 19.875 -4.336 -18.179 1.00 54.03 95 ARG A O 1
ATOM 749 N N . PRO A 1 96 ? 20.024 -6.341 -19.178 1.00 52.72 96 PRO A N 1
ATOM 750 C CA . PRO A 1 96 ? 19.646 -5.842 -20.489 1.00 52.72 96 PRO A CA 1
ATOM 751 C C . PRO A 1 96 ? 18.140 -5.487 -20.538 1.00 52.72 96 PRO A C 1
ATOM 753 O O . PRO A 1 96 ? 17.342 -6.132 -19.864 1.00 52.72 96 PRO A O 1
ATOM 756 N N . PRO A 1 97 ? 17.707 -4.512 -21.363 1.00 48.84 97 PRO A N 1
ATOM 757 C CA . PRO A 1 97 ? 16.313 -4.021 -21.406 1.00 48.84 97 PRO A CA 1
ATOM 758 C C . PRO A 1 97 ? 15.240 -5.058 -21.794 1.00 48.84 97 PRO A C 1
ATOM 760 O O . PRO A 1 97 ? 14.038 -4.790 -21.733 1.00 48.84 97 PRO A O 1
ATOM 763 N N . ASN A 1 98 ? 15.658 -6.229 -22.279 1.00 53.41 98 ASN A N 1
ATOM 764 C CA . ASN A 1 98 ? 14.794 -7.368 -22.584 1.00 53.41 98 ASN A CA 1
ATOM 765 C C . ASN A 1 98 ? 14.608 -8.317 -21.386 1.00 53.41 98 ASN A C 1
ATOM 767 O O . ASN A 1 98 ? 13.745 -9.192 -21.454 1.00 53.41 98 ASN A O 1
ATOM 771 N N . GLU A 1 99 ? 15.382 -8.160 -20.309 1.00 55.34 99 GLU A N 1
ATOM 772 C CA . GLU A 1 99 ? 15.252 -8.953 -19.095 1.00 55.34 99 GLU A CA 1
ATOM 773 C C . GLU A 1 99 ? 14.087 -8.415 -18.258 1.00 55.34 99 GLU A C 1
ATOM 775 O O . GLU A 1 99 ? 14.117 -7.331 -17.683 1.00 55.34 99 GLU A O 1
ATOM 780 N N . ILE A 1 100 ? 13.003 -9.188 -18.228 1.00 52.22 100 ILE A N 1
ATOM 781 C CA . ILE A 1 100 ? 11.820 -8.887 -17.416 1.00 52.22 100 ILE A CA 1
ATOM 782 C C . ILE A 1 100 ? 12.131 -9.173 -15.941 1.00 52.22 100 ILE A C 1
ATOM 784 O O . ILE A 1 100 ? 11.487 -8.638 -15.051 1.00 52.22 100 ILE A O 1
ATOM 788 N N . CYS A 1 101 ? 13.095 -10.029 -15.621 1.00 55.09 101 CYS A N 1
ATOM 789 C CA . CYS A 1 101 ? 13.252 -10.432 -14.239 1.00 55.09 101 CYS A CA 1
ATOM 790 C C . CYS A 1 101 ? 13.755 -9.289 -13.357 1.00 55.09 101 CYS A C 1
ATOM 792 O O . CYS A 1 101 ? 14.810 -8.717 -13.622 1.00 55.09 101 CYS A O 1
ATOM 794 N N . GLY A 1 102 ? 12.994 -8.983 -12.297 1.00 58.84 102 GLY A N 1
ATOM 795 C CA . GLY A 1 102 ? 13.332 -7.947 -11.332 1.00 58.84 102 GLY A CA 1
ATOM 796 C C . GLY A 1 102 ? 13.648 -6.640 -12.042 1.00 58.84 102 GLY A C 1
ATOM 797 O O . GLY A 1 102 ? 14.772 -6.168 -11.989 1.00 58.84 102 GLY A O 1
ATOM 798 N N . SER A 1 103 ? 12.672 -6.096 -12.757 1.00 72.06 103 SER A N 1
ATOM 799 C CA . SER A 1 103 ? 12.717 -4.746 -13.312 1.00 72.06 103 SER A CA 1
ATOM 800 C C . SER A 1 103 ? 11.460 -3.989 -12.901 1.00 72.06 103 SER A C 1
ATOM 802 O O . SER A 1 103 ? 10.450 -4.596 -12.505 1.00 72.06 103 SER A O 1
ATOM 804 N N . ALA A 1 104 ? 11.493 -2.660 -12.997 1.00 80.31 104 ALA A N 1
ATOM 805 C CA . ALA A 1 104 ? 10.319 -1.844 -12.723 1.00 80.31 104 ALA A CA 1
ATOM 806 C C . ALA A 1 104 ? 9.166 -2.232 -13.666 1.00 80.31 104 ALA A C 1
ATOM 808 O O . ALA A 1 104 ? 8.021 -2.389 -13.233 1.00 80.31 104 ALA A O 1
ATOM 809 N N . LYS A 1 105 ? 9.477 -2.529 -14.931 1.00 79.38 105 LYS A N 1
ATOM 810 C CA . LYS A 1 105 ? 8.524 -3.070 -15.907 1.00 79.38 105 LYS A CA 1
ATOM 811 C C . LYS A 1 105 ? 7.859 -4.368 -15.455 1.00 79.38 105 LYS A C 1
ATOM 813 O O . LYS A 1 105 ? 6.651 -4.514 -15.613 1.00 79.38 105 LYS A O 1
ATOM 818 N N . SER A 1 106 ? 8.595 -5.305 -14.868 1.00 77.12 106 SER A N 1
ATOM 819 C CA . SER A 1 106 ? 8.016 -6.571 -14.397 1.00 77.12 106 SER A CA 1
ATOM 820 C C . SER A 1 106 ? 7.133 -6.431 -13.174 1.00 77.12 106 SER A C 1
ATOM 822 O O . SER A 1 106 ? 6.073 -7.058 -13.107 1.00 77.12 106 SER A O 1
ATOM 824 N N . ILE A 1 107 ? 7.509 -5.550 -12.248 1.00 82.50 107 ILE A N 1
ATOM 825 C CA . ILE A 1 107 ? 6.639 -5.151 -11.140 1.00 82.50 107 ILE A CA 1
ATOM 826 C C . ILE A 1 107 ? 5.334 -4.555 -11.701 1.00 82.50 107 ILE A C 1
ATOM 828 O O . ILE A 1 107 ? 4.250 -4.948 -11.270 1.00 82.50 107 ILE A O 1
ATOM 832 N N . ALA A 1 108 ? 5.414 -3.674 -12.708 1.00 86.38 108 ALA A N 1
ATOM 833 C CA . ALA A 1 108 ? 4.240 -3.135 -13.404 1.00 86.38 108 ALA A CA 1
ATOM 834 C C . ALA A 1 108 ? 3.375 -4.240 -14.037 1.00 86.38 108 ALA A C 1
ATOM 836 O O . ALA A 1 108 ? 2.158 -4.279 -13.839 1.00 86.38 108 ALA A O 1
ATOM 837 N N . CYS A 1 109 ? 3.975 -5.167 -14.780 1.00 81.38 109 CYS A N 1
ATOM 838 C CA . CYS A 1 109 ? 3.220 -6.217 -15.464 1.00 81.38 109 CYS A CA 1
ATOM 839 C C . CYS A 1 109 ? 2.632 -7.266 -14.496 1.00 81.38 109 CYS A C 1
ATOM 841 O O . CYS A 1 109 ? 1.655 -7.929 -14.838 1.00 81.38 109 CYS A O 1
ATOM 843 N N . ASN A 1 110 ? 3.152 -7.364 -13.266 1.00 82.31 110 ASN A N 1
ATOM 844 C CA . ASN A 1 110 ? 2.614 -8.192 -12.181 1.00 82.31 110 ASN A CA 1
ATOM 845 C C . ASN A 1 110 ? 1.749 -7.411 -11.175 1.00 82.31 110 ASN A C 1
ATOM 847 O O . ASN A 1 110 ? 1.532 -7.872 -10.054 1.00 82.31 110 ASN A O 1
ATOM 851 N N . ALA A 1 111 ? 1.220 -6.247 -11.549 1.00 86.31 111 ALA A N 1
ATOM 852 C CA . ALA A 1 111 ? 0.411 -5.396 -10.676 1.00 86.31 111 ALA A CA 1
ATOM 853 C C . ALA A 1 111 ? -1.082 -5.794 -10.575 1.00 86.31 111 ALA A C 1
ATOM 855 O O . ALA A 1 111 ? -1.896 -5.015 -10.097 1.00 86.31 111 ALA A O 1
ATOM 856 N N . ALA A 1 112 ? -1.503 -6.967 -11.041 1.00 81.69 112 ALA A N 1
ATOM 857 C CA . ALA A 1 112 ? -2.928 -7.323 -11.016 1.00 81.69 112 ALA A CA 1
ATOM 858 C C . ALA A 1 112 ? -3.449 -7.587 -9.580 1.00 81.69 112 ALA A C 1
ATOM 860 O O . ALA A 1 112 ? -2.654 -7.800 -8.674 1.00 81.69 112 ALA A O 1
ATOM 861 N N . TRP A 1 113 ? -4.761 -7.593 -9.331 1.00 81.38 113 TRP A N 1
ATOM 862 C CA . TRP A 1 113 ? -5.336 -7.976 -8.018 1.00 81.38 113 TRP A CA 1
ATOM 863 C C . TRP A 1 113 ? -5.835 -9.424 -7.979 1.00 81.38 113 TRP A C 1
ATOM 865 O O . TRP A 1 113 ? -5.918 -10.032 -6.917 1.00 81.38 113 TRP A O 1
ATOM 875 N N . ASP A 1 114 ? -6.164 -9.968 -9.144 1.00 73.75 114 ASP A N 1
ATOM 876 C CA . ASP A 1 114 ? -6.798 -11.268 -9.368 1.00 73.75 114 ASP A CA 1
ATOM 877 C C . ASP A 1 114 ? -5.832 -12.461 -9.276 1.00 73.75 114 ASP A C 1
ATOM 879 O O . ASP A 1 114 ? -6.261 -13.614 -9.260 1.00 73.75 114 ASP A O 1
ATOM 883 N N . LYS A 1 115 ? -4.525 -12.205 -9.174 1.00 75.81 115 LYS A N 1
ATOM 884 C CA . LYS A 1 115 ? -3.486 -13.233 -9.058 1.00 75.81 115 LYS A CA 1
ATOM 885 C C . LYS A 1 115 ? -2.882 -13.236 -7.659 1.00 75.81 115 LYS A C 1
ATOM 887 O O . LYS A 1 115 ? -2.325 -12.238 -7.223 1.00 75.81 115 LYS A O 1
ATOM 892 N N . SER A 1 116 ? -2.902 -14.385 -6.984 1.00 73.06 116 SER A N 1
ATOM 893 C CA . SER A 1 116 ? -2.459 -14.557 -5.585 1.00 73.06 116 SER A CA 1
ATOM 894 C C . SER A 1 116 ? -1.027 -14.093 -5.281 1.00 73.06 116 SER A C 1
ATOM 896 O O . SER A 1 116 ? -0.729 -13.750 -4.137 1.00 73.06 116 SER A O 1
ATOM 898 N N . HIS A 1 117 ? -0.148 -14.093 -6.285 1.00 75.88 117 HIS A N 1
ATOM 899 C CA . HIS A 1 117 ? 1.270 -13.731 -6.172 1.00 75.88 117 HIS A CA 1
ATOM 900 C C . HIS A 1 117 ? 1.617 -12.403 -6.852 1.00 75.88 117 HIS A C 1
ATOM 902 O O . HIS A 1 117 ? 2.790 -12.072 -7.004 1.00 75.88 117 HIS A O 1
ATOM 908 N N . SER A 1 118 ? 0.617 -11.632 -7.271 1.00 82.06 118 SER A N 1
ATOM 909 C CA . SER A 1 118 ? 0.844 -10.301 -7.818 1.00 82.06 118 SER A CA 1
ATOM 910 C C . SER A 1 118 ? 1.361 -9.329 -6.755 1.00 82.06 118 SER A C 1
ATOM 912 O O . SER A 1 118 ? 1.261 -9.569 -5.544 1.00 82.06 118 SER A O 1
ATOM 914 N N . VAL A 1 119 ? 1.860 -8.181 -7.214 1.00 86.62 119 VAL A N 1
ATOM 915 C CA . VAL A 1 119 ? 2.313 -7.085 -6.351 1.00 86.62 119 VAL A CA 1
ATOM 916 C C . VAL A 1 119 ? 1.185 -6.624 -5.435 1.00 86.62 119 VAL A C 1
ATOM 918 O O . VAL A 1 119 ? 1.377 -6.539 -4.221 1.00 86.62 119 VAL A O 1
ATOM 921 N N . PHE A 1 120 ? -0.006 -6.366 -5.980 1.00 88.56 120 PHE A N 1
ATOM 922 C CA . PHE A 1 120 ? -1.112 -5.846 -5.182 1.00 88.56 120 PHE A CA 1
ATOM 923 C C . PHE A 1 120 ? -1.730 -6.900 -4.262 1.00 88.56 120 PHE A C 1
ATOM 925 O O . PHE A 1 120 ? -1.968 -6.580 -3.100 1.00 88.56 120 PHE A O 1
ATOM 932 N N . ALA A 1 121 ? -1.908 -8.152 -4.700 1.00 86.38 121 ALA A N 1
ATOM 933 C CA . ALA A 1 121 ? -2.431 -9.206 -3.828 1.00 86.38 121 ALA A CA 1
ATOM 934 C C . ALA A 1 121 ? -1.482 -9.475 -2.649 1.00 86.38 121 ALA A C 1
ATOM 936 O O . ALA A 1 121 ? -1.909 -9.533 -1.492 1.00 86.38 121 ALA A O 1
ATOM 937 N N . SER A 1 122 ? -0.175 -9.556 -2.923 1.00 88.44 122 SER A N 1
ATOM 938 C CA . SER A 1 122 ? 0.848 -9.749 -1.890 1.00 88.44 122 SER A CA 1
ATOM 939 C C . SER A 1 122 ? 0.903 -8.560 -0.933 1.00 88.44 122 SER A C 1
ATOM 941 O O . SER A 1 122 ? 0.913 -8.745 0.287 1.00 88.44 122 SER A O 1
ATOM 943 N N . THR A 1 123 ? 0.893 -7.336 -1.469 1.00 91.44 123 THR A N 1
ATOM 944 C CA . THR A 1 123 ? 0.939 -6.110 -0.662 1.00 91.44 123 THR A CA 1
ATOM 945 C C . THR A 1 123 ? -0.307 -5.978 0.201 1.00 91.44 123 THR A C 1
ATOM 947 O O . THR A 1 123 ? -0.196 -5.690 1.390 1.00 91.44 123 THR A O 1
ATOM 950 N N . HIS A 1 124 ? -1.485 -6.263 -0.352 1.00 92.44 124 HIS A N 1
ATOM 951 C CA . HIS A 1 124 ? -2.737 -6.255 0.393 1.00 92.44 124 HIS A CA 1
ATOM 952 C C . HIS A 1 124 ? -2.716 -7.257 1.540 1.00 92.44 124 HIS A C 1
ATOM 954 O O . HIS A 1 124 ? -2.958 -6.881 2.682 1.00 92.44 124 HIS A O 1
ATOM 960 N N . LYS A 1 125 ? -2.306 -8.504 1.283 1.00 91.69 125 LYS A N 1
ATOM 961 C CA . LYS A 1 125 ? -2.141 -9.518 2.332 1.00 91.69 125 LYS A CA 1
ATOM 962 C C . LYS A 1 125 ? -1.201 -9.050 3.448 1.00 91.69 125 LYS A C 1
ATOM 964 O O . LYS A 1 125 ? -1.465 -9.293 4.625 1.00 91.69 125 LYS A O 1
ATOM 969 N N . ALA A 1 126 ? -0.102 -8.387 3.098 1.00 92.94 126 ALA A N 1
ATOM 970 C CA . ALA A 1 126 ? 0.869 -7.896 4.069 1.00 92.94 126 ALA A CA 1
ATOM 971 C C . ALA A 1 126 ? 0.336 -6.707 4.893 1.00 92.94 126 ALA A C 1
ATOM 973 O O . ALA A 1 126 ? 0.526 -6.670 6.110 1.00 92.94 126 ALA A O 1
ATOM 974 N N . VAL A 1 127 ? -0.379 -5.777 4.256 1.00 94.88 127 VAL A N 1
ATOM 975 C CA . VAL A 1 127 ? -1.059 -4.652 4.918 1.00 94.88 127 VAL A CA 1
ATOM 976 C C . VAL A 1 127 ? -2.172 -5.147 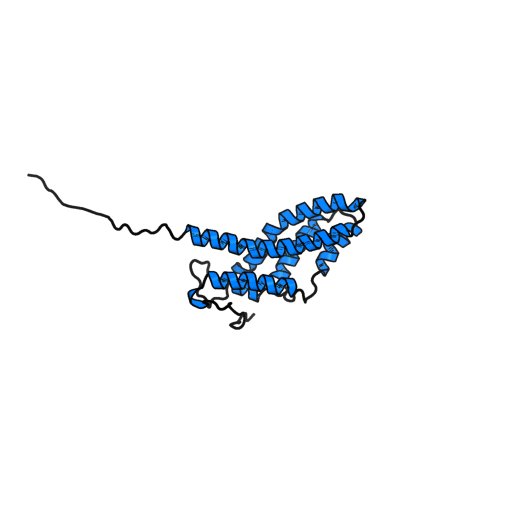5.842 1.00 94.88 127 VAL A C 1
ATOM 978 O O . VAL A 1 127 ? -2.241 -4.709 6.990 1.00 94.88 127 VAL A O 1
ATOM 981 N N . MET A 1 128 ? -2.988 -6.105 5.398 1.00 95.38 128 MET A N 1
ATOM 982 C CA . MET A 1 128 ? -4.068 -6.675 6.206 1.00 95.38 128 MET A CA 1
ATOM 983 C C . MET A 1 128 ? -3.553 -7.304 7.499 1.00 95.38 128 MET A C 1
ATOM 985 O O . MET A 1 128 ? -4.127 -7.054 8.553 1.00 95.38 128 MET A O 1
ATOM 989 N N . ARG A 1 129 ? -2.407 -7.997 7.468 1.00 96.19 129 ARG A N 1
ATOM 990 C CA . ARG A 1 129 ? -1.768 -8.515 8.693 1.00 96.19 129 ARG A CA 1
ATOM 991 C C . ARG A 1 129 ? -1.405 -7.412 9.688 1.00 96.19 129 ARG A C 1
ATOM 993 O O . ARG A 1 129 ? -1.542 -7.616 10.890 1.00 96.19 129 ARG A O 1
ATOM 1000 N N . ILE A 1 130 ? -0.925 -6.256 9.215 1.00 96.69 130 ILE A N 1
ATOM 1001 C CA . ILE A 1 130 ? -0.631 -5.116 10.100 1.00 96.69 130 ILE A CA 1
ATOM 1002 C C . ILE A 1 130 ? -1.923 -4.639 10.762 1.00 96.69 130 ILE A C 1
ATOM 1004 O O . ILE A 1 130 ? -1.940 -4.433 11.975 1.00 96.69 130 ILE A O 1
ATOM 1008 N N . LEU A 1 131 ? -2.989 -4.470 9.978 1.00 97.00 131 LEU A N 1
ATOM 1009 C CA . LEU A 1 131 ? -4.279 -3.992 10.470 1.00 97.00 131 LEU A CA 1
ATOM 1010 C C . LEU A 1 131 ? -4.889 -4.971 11.477 1.00 97.00 131 LEU A C 1
ATOM 1012 O O . LEU A 1 131 ? -5.226 -4.569 12.584 1.00 97.00 131 LEU A O 1
ATOM 1016 N N . GLU A 1 132 ? -4.934 -6.259 11.149 1.00 97.38 132 GLU A N 1
ATOM 1017 C CA . GLU A 1 132 ? -5.434 -7.316 12.033 1.00 97.38 132 GLU A CA 1
ATOM 1018 C C . GLU A 1 132 ? -4.697 -7.331 13.375 1.00 97.38 132 GLU A C 1
ATOM 1020 O O . GLU A 1 132 ? -5.337 -7.333 14.422 1.00 97.38 132 GLU A O 1
ATOM 1025 N N . GLN A 1 133 ? -3.362 -7.251 13.363 1.00 97.12 133 GLN A N 1
ATOM 1026 C CA . GLN A 1 133 ? -2.563 -7.173 14.591 1.00 97.12 133 GLN A CA 1
ATOM 1027 C C . GLN A 1 133 ? -2.827 -5.895 15.387 1.00 97.12 133 GLN A C 1
ATOM 1029 O O . GLN A 1 133 ? -2.872 -5.924 16.613 1.00 97.12 133 GLN A O 1
ATOM 1034 N N . THR A 1 134 ? -2.963 -4.765 14.696 1.00 97.31 134 THR A N 1
ATOM 1035 C CA . THR A 1 134 ? -3.103 -3.450 15.334 1.00 97.31 134 THR A CA 1
ATOM 1036 C C . THR A 1 134 ? -4.473 -3.290 15.992 1.00 97.31 134 THR A C 1
ATOM 1038 O O . THR A 1 134 ? -4.567 -2.728 17.077 1.00 97.31 134 THR A O 1
ATOM 1041 N N . PHE A 1 135 ? -5.524 -3.834 15.376 1.00 96.81 135 PHE A N 1
ATOM 1042 C CA . PHE A 1 135 ? -6.909 -3.697 15.830 1.00 96.81 135 PHE A CA 1
ATOM 1043 C C . PHE A 1 135 ? -7.450 -4.956 16.537 1.00 96.81 135 PHE A C 1
ATOM 1045 O O . PHE A 1 135 ? -8.643 -5.039 16.822 1.00 96.81 135 PHE A O 1
ATOM 1052 N N . GLN A 1 136 ? -6.610 -5.950 16.860 1.00 95.69 136 GLN A N 1
ATOM 1053 C CA . GLN A 1 136 ? -7.057 -7.233 17.433 1.00 95.69 136 GLN A CA 1
ATOM 1054 C C . GLN A 1 136 ? -7.828 -7.108 18.760 1.00 95.69 136 GLN A C 1
ATOM 1056 O O . GLN A 1 136 ? -8.689 -7.940 19.041 1.00 95.69 136 GLN A O 1
ATOM 1061 N N . GLY A 1 137 ? -7.539 -6.085 19.570 1.00 94.88 137 GLY A N 1
ATOM 1062 C CA . GLY A 1 137 ? -8.171 -5.855 20.877 1.00 94.88 137 GLY A CA 1
ATOM 1063 C C . GLY A 1 137 ? -9.399 -4.945 20.835 1.00 94.88 137 GLY A C 1
ATOM 1064 O O . GLY A 1 137 ? -10.031 -4.737 21.863 1.00 94.88 137 GLY A O 1
ATOM 1065 N N . GLU A 1 138 ? -9.733 -4.405 19.665 1.00 96.25 138 GLU A N 1
ATOM 1066 C CA . GLU A 1 138 ? -10.763 -3.376 19.524 1.00 96.25 138 GLU A CA 1
ATOM 1067 C C . GLU A 1 138 ? -12.180 -3.959 19.408 1.00 96.25 138 GLU A C 1
ATOM 1069 O O . GLU A 1 138 ? -12.374 -5.172 19.227 1.00 96.25 138 GLU A O 1
ATOM 1074 N N . SER A 1 139 ? -13.176 -3.070 19.504 1.00 95.75 139 SER A N 1
ATOM 1075 C CA . SER A 1 139 ? -14.593 -3.414 19.371 1.00 95.75 139 SER A CA 1
ATOM 1076 C C . SER A 1 139 ? -14.900 -4.027 17.998 1.00 95.75 139 SER A C 1
ATOM 1078 O O . SER A 1 139 ? -14.174 -3.834 17.017 1.00 95.75 139 SER A O 1
ATOM 1080 N N . ALA A 1 140 ? -16.007 -4.769 17.903 1.00 95.81 140 ALA A N 1
ATOM 1081 C CA . ALA A 1 140 ? -16.458 -5.328 16.628 1.00 95.81 140 ALA A CA 1
ATOM 1082 C C . ALA A 1 140 ? -16.708 -4.232 15.576 1.00 95.81 140 ALA A C 1
ATOM 1084 O O . ALA A 1 140 ? -16.399 -4.428 14.404 1.00 95.81 140 ALA A O 1
ATOM 1085 N N . GLN A 1 141 ? -17.200 -3.065 16.000 1.00 95.38 141 GLN A N 1
ATOM 1086 C CA . GLN A 1 141 ? -17.464 -1.927 15.124 1.00 95.38 141 GLN A CA 1
ATOM 1087 C C . GLN A 1 141 ? -16.168 -1.315 14.575 1.00 95.38 141 GLN A C 1
ATOM 1089 O O . GLN A 1 141 ? -16.047 -1.112 13.364 1.00 95.38 141 GLN A O 1
ATOM 1094 N N . VAL A 1 142 ? -15.159 -1.115 15.428 1.00 96.62 142 VAL A N 1
ATOM 1095 C CA . VAL A 1 142 ? -13.833 -0.647 14.999 1.00 96.62 142 VAL A CA 1
ATOM 1096 C C . VAL A 1 142 ? -13.168 -1.665 14.071 1.00 96.62 142 VAL A C 1
ATOM 1098 O O . VAL A 1 142 ? -12.642 -1.284 13.027 1.00 96.62 142 VAL A O 1
ATOM 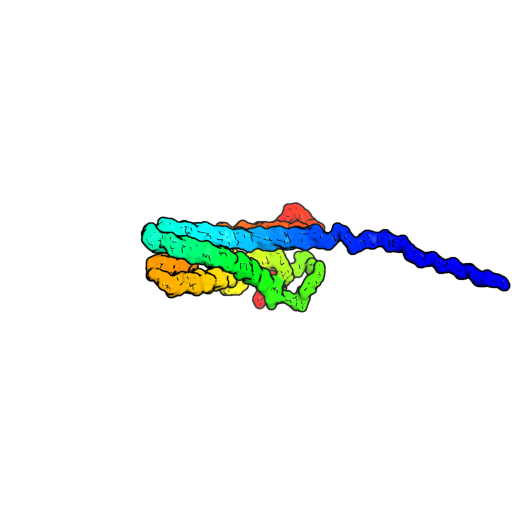1101 N N . LYS A 1 143 ? -13.226 -2.965 14.386 1.00 97.00 143 LYS A N 1
ATOM 1102 C CA . LYS A 1 143 ? -12.684 -4.024 13.515 1.00 97.00 143 LYS A CA 1
ATOM 1103 C C . LYS A 1 143 ? -13.388 -4.077 12.163 1.00 97.00 143 LYS A C 1
ATOM 1105 O O . LYS A 1 143 ? -12.719 -4.183 11.137 1.00 97.00 143 LYS A O 1
ATOM 1110 N N . GLN A 1 144 ? -14.713 -3.941 12.142 1.00 95.94 144 GLN A N 1
ATOM 1111 C CA . GLN A 1 144 ? -15.471 -3.872 10.897 1.00 95.94 144 GLN A CA 1
ATOM 1112 C C . GLN A 1 144 ? -14.998 -2.693 10.034 1.00 95.94 144 GLN A C 1
ATOM 1114 O O . GLN A 1 144 ? -14.708 -2.867 8.853 1.00 95.94 144 GLN A O 1
ATOM 1119 N N . ALA A 1 145 ? -14.859 -1.502 10.621 1.00 95.44 145 ALA A N 1
ATOM 1120 C CA . ALA A 1 145 ? -14.446 -0.308 9.889 1.00 95.44 145 ALA A CA 1
ATOM 1121 C C . ALA A 1 145 ? -12.977 -0.359 9.431 1.00 95.44 145 ALA A C 1
ATOM 1123 O O . ALA A 1 145 ? -12.662 -0.012 8.292 1.00 95.44 145 ALA A O 1
ATOM 1124 N N . MET A 1 146 ? -12.066 -0.785 10.303 1.00 96.38 146 MET A N 1
ATOM 1125 C CA . MET A 1 146 ? -10.623 -0.625 10.095 1.00 96.38 146 MET A CA 1
ATOM 1126 C C . MET A 1 146 ? -9.944 -1.858 9.494 1.00 96.38 146 MET A C 1
ATOM 1128 O O . MET A 1 146 ? -8.840 -1.740 8.963 1.00 96.38 146 MET A O 1
ATOM 1132 N N . VAL A 1 147 ? -10.592 -3.024 9.547 1.00 96.25 147 VAL A N 1
ATOM 1133 C CA . VAL A 1 147 ? -10.064 -4.286 9.012 1.00 96.25 147 VAL A CA 1
ATOM 1134 C C . VAL A 1 147 ? -10.974 -4.812 7.908 1.00 96.25 147 VAL A C 1
ATOM 1136 O O . VAL A 1 147 ? -10.554 -4.877 6.756 1.00 96.25 147 VAL A O 1
ATOM 1139 N N . GLU A 1 148 ? -12.229 -5.136 8.211 1.00 94.94 148 GLU A N 1
ATOM 1140 C CA . GLU A 1 148 ? -13.100 -5.832 7.250 1.00 94.94 148 GLU A CA 1
ATOM 1141 C C . GLU A 1 148 ? -13.443 -4.972 6.032 1.00 94.94 148 GLU A C 1
ATOM 1143 O O . GLU A 1 148 ? -13.257 -5.405 4.896 1.00 94.94 148 GLU A O 1
ATOM 1148 N N . ASN A 1 149 ? -13.830 -3.712 6.243 1.00 93.56 149 ASN A N 1
ATOM 1149 C CA . ASN A 1 149 ? -14.105 -2.795 5.138 1.00 93.56 149 ASN A CA 1
ATOM 1150 C C . ASN A 1 149 ? -12.864 -2.555 4.268 1.00 93.56 149 ASN A C 1
ATOM 1152 O O . ASN A 1 149 ? -13.005 -2.295 3.078 1.00 93.56 149 ASN A O 1
ATOM 1156 N N . VAL A 1 150 ? -11.652 -2.637 4.834 1.00 92.62 150 VAL A N 1
ATOM 1157 C CA . VAL A 1 150 ? -10.400 -2.525 4.068 1.00 92.62 150 VAL A CA 1
ATOM 1158 C C . VAL A 1 150 ? -10.139 -3.797 3.268 1.00 92.62 150 VAL A C 1
ATOM 1160 O O . VAL A 1 150 ? -9.792 -3.705 2.091 1.00 92.62 150 VAL A O 1
ATOM 1163 N N . ARG A 1 151 ? -10.363 -4.970 3.872 1.00 91.50 151 ARG A N 1
ATOM 1164 C CA . ARG A 1 151 ? -10.236 -6.285 3.228 1.00 91.50 151 ARG A CA 1
ATOM 1165 C C . ARG A 1 151 ? -11.098 -6.385 1.971 1.00 91.50 151 ARG A C 1
ATOM 1167 O O . ARG A 1 151 ? -10.675 -6.957 0.973 1.00 91.50 151 ARG A O 1
ATOM 1174 N N . THR A 1 152 ? -12.300 -5.815 2.011 1.00 86.88 152 THR A N 1
ATOM 1175 C CA . THR A 1 152 ? -13.255 -5.858 0.896 1.00 86.88 152 THR A CA 1
ATOM 1176 C C . THR A 1 152 ? -13.245 -4.606 0.026 1.00 86.88 152 THR A C 1
ATOM 1178 O O . THR A 1 152 ? -13.975 -4.565 -0.960 1.00 86.88 152 THR A O 1
ATOM 1181 N N . ALA A 1 153 ? -12.456 -3.577 0.356 1.00 78.50 153 ALA A N 1
ATOM 1182 C CA . ALA A 1 153 ? -12.458 -2.305 -0.374 1.00 78.50 153 ALA A CA 1
ATOM 1183 C C . ALA A 1 153 ? -11.999 -2.440 -1.828 1.00 78.50 153 ALA A C 1
ATOM 1185 O O . ALA A 1 153 ? -12.261 -1.546 -2.631 1.00 78.50 153 ALA A O 1
ATOM 1186 N N . CYS A 1 154 ? -11.300 -3.529 -2.156 1.00 66.69 154 CYS A N 1
ATOM 1187 C CA . CYS A 1 154 ? -10.703 -3.701 -3.466 1.00 66.69 154 CYS A CA 1
ATOM 1188 C C . CYS A 1 154 ? -10.970 -5.084 -4.091 1.00 66.69 154 CYS A C 1
ATOM 1190 O O . CYS A 1 154 ? -10.072 -5.921 -4.191 1.00 66.69 154 CYS A O 1
ATOM 1192 N N . PRO A 1 155 ? -12.213 -5.346 -4.528 1.00 52.72 155 PRO A N 1
ATOM 1193 C CA . PRO A 1 155 ? -12.564 -6.570 -5.233 1.00 52.72 155 PRO A CA 1
ATOM 1194 C C . PRO A 1 155 ? -12.213 -6.444 -6.722 1.00 52.72 155 PRO A C 1
ATOM 1196 O O . PRO A 1 155 ? -12.796 -5.606 -7.397 1.00 52.72 155 PRO A O 1
ATOM 1199 N N . ALA A 1 156 ? -11.282 -7.275 -7.214 1.00 52.03 156 ALA A N 1
ATOM 1200 C CA . ALA A 1 156 ? -10.932 -7.614 -8.615 1.00 52.03 156 ALA A CA 1
ATOM 1201 C C . ALA A 1 156 ? -10.724 -6.495 -9.681 1.00 52.03 156 ALA A C 1
ATOM 1203 O O . ALA A 1 156 ? -10.035 -6.737 -10.665 1.00 52.03 156 ALA A O 1
ATOM 1204 N N . ASN A 1 157 ? -11.231 -5.272 -9.501 1.00 57.88 157 ASN A N 1
ATOM 1205 C CA . ASN A 1 157 ? -11.385 -4.221 -10.514 1.00 57.88 157 ASN A CA 1
ATOM 1206 C C . ASN A 1 157 ? -10.839 -2.850 -10.065 1.00 57.88 157 ASN A C 1
ATOM 1208 O O . ASN A 1 157 ? -11.291 -1.814 -10.551 1.00 57.88 157 ASN A O 1
ATOM 1212 N N . CYS A 1 158 ? -9.853 -2.810 -9.164 1.00 75.56 158 CYS A N 1
ATOM 1213 C CA . CYS A 1 158 ? -9.189 -1.566 -8.738 1.00 75.56 158 CYS A CA 1
ATOM 1214 C C . CYS A 1 158 ? -8.207 -1.025 -9.782 1.00 75.56 158 CYS A C 1
ATOM 1216 O O . CYS A 1 158 ? -7.021 -0.805 -9.516 1.00 75.56 158 CYS A O 1
ATOM 1218 N N . TRP A 1 159 ? -8.694 -0.805 -11.000 1.00 82.00 159 TRP A N 1
ATOM 1219 C CA . TRP A 1 159 ? -7.908 -0.232 -12.088 1.00 82.00 159 TRP A CA 1
ATOM 1220 C C . TRP A 1 159 ? -7.403 1.179 -11.768 1.00 82.00 159 TRP A C 1
ATOM 1222 O O . TRP A 1 159 ? -6.366 1.585 -12.289 1.00 82.00 159 TRP A O 1
ATOM 1232 N N . ASP A 1 160 ? -8.071 1.892 -10.859 1.00 85.69 160 ASP A N 1
ATOM 1233 C CA . ASP A 1 160 ? -7.662 3.194 -10.324 1.00 85.69 160 ASP A CA 1
ATOM 1234 C C . ASP A 1 160 ? -6.466 3.116 -9.347 1.00 85.69 160 ASP A C 1
ATOM 1236 O O . ASP A 1 160 ? -5.908 4.148 -8.963 1.00 85.69 160 ASP A O 1
ATOM 1240 N N . TRP A 1 161 ? -6.064 1.910 -8.932 1.00 89.75 161 TRP A N 1
ATOM 1241 C CA . TRP A 1 161 ? -4.805 1.644 -8.224 1.00 89.75 161 TRP A CA 1
ATOM 1242 C C . TRP A 1 161 ? -3.773 1.070 -9.189 1.00 89.75 161 TRP A C 1
ATOM 1244 O O . TRP A 1 161 ? -2.633 1.527 -9.208 1.00 89.75 161 TRP A O 1
ATOM 1254 N N . VAL A 1 162 ? -4.189 0.102 -10.010 1.00 87.88 162 VAL A N 1
ATOM 1255 C CA . VAL A 1 162 ? -3.293 -0.640 -10.903 1.00 87.88 162 VAL A CA 1
ATOM 1256 C C . VAL A 1 162 ? -2.689 0.259 -11.978 1.00 87.88 162 VAL A C 1
ATOM 1258 O O . VAL A 1 162 ? -1.469 0.290 -12.093 1.00 87.88 162 VAL A O 1
ATOM 1261 N N . ARG A 1 163 ? -3.492 1.024 -12.735 1.00 88.62 163 ARG A N 1
ATOM 1262 C CA . ARG A 1 163 ? -2.966 1.824 -13.860 1.00 88.62 163 ARG A CA 1
ATOM 1263 C C . ARG A 1 163 ? -1.983 2.909 -13.414 1.00 88.62 163 ARG A C 1
ATOM 1265 O O . ARG A 1 163 ? -0.890 2.948 -13.969 1.00 88.62 163 ARG A O 1
ATOM 1272 N N . PRO A 1 164 ? -2.284 3.744 -12.398 1.00 91.25 164 PRO A N 1
ATOM 1273 C CA . PRO A 1 164 ? -1.322 4.757 -11.967 1.00 91.25 164 PRO A CA 1
ATOM 1274 C C . PRO A 1 164 ? -0.038 4.142 -11.406 1.00 91.25 164 PRO A C 1
ATOM 1276 O O . PRO A 1 164 ? 1.048 4.666 -11.637 1.00 91.25 164 PRO A O 1
ATOM 1279 N N . PHE A 1 165 ? -0.139 3.007 -10.706 1.00 91.38 165 PHE A N 1
ATOM 1280 C CA . PHE A 1 165 ? 1.039 2.277 -10.247 1.00 91.38 165 PHE A CA 1
ATOM 1281 C C . PHE A 1 165 ? 1.872 1.745 -11.418 1.00 91.38 165 PHE A C 1
ATOM 1283 O O . PHE A 1 165 ? 3.089 1.914 -11.429 1.00 91.38 165 PHE A O 1
ATOM 1290 N N . GLN A 1 166 ? 1.229 1.144 -12.422 1.00 88.31 166 GLN A N 1
ATOM 1291 C CA . GLN A 1 166 ? 1.902 0.689 -13.637 1.00 88.31 166 GLN A CA 1
ATOM 1292 C C . GLN A 1 166 ? 2.620 1.843 -14.333 1.00 88.31 166 GLN A C 1
ATOM 1294 O O . GLN A 1 166 ? 3.799 1.713 -14.637 1.00 88.31 166 GLN A O 1
ATOM 1299 N N . ASP A 1 167 ? 1.964 2.989 -14.499 1.00 89.56 167 ASP A N 1
ATOM 1300 C CA . ASP A 1 167 ? 2.573 4.172 -15.106 1.00 89.56 167 ASP A CA 1
ATOM 1301 C C . ASP A 1 167 ? 3.796 4.668 -14.323 1.00 89.56 167 ASP A C 1
ATOM 1303 O O . ASP A 1 167 ? 4.808 5.018 -14.931 1.00 89.56 167 ASP A O 1
ATOM 1307 N N . LEU A 1 168 ? 3.740 4.679 -12.984 1.00 90.50 168 LEU A N 1
ATOM 1308 C CA . LEU A 1 168 ? 4.886 5.052 -12.145 1.00 90.50 168 LEU A CA 1
ATOM 1309 C C . LEU A 1 168 ? 6.089 4.138 -12.402 1.00 90.50 168 LEU A C 1
ATOM 1311 O O . LEU A 1 168 ? 7.202 4.627 -12.612 1.00 90.50 168 LEU A O 1
ATOM 1315 N N . MET A 1 169 ? 5.854 2.827 -12.427 1.00 87.31 169 MET A N 1
ATOM 1316 C CA . MET A 1 169 ? 6.899 1.826 -12.626 1.00 87.31 169 MET A CA 1
ATOM 1317 C C . MET A 1 169 ? 7.426 1.808 -14.071 1.00 87.31 169 MET A C 1
ATOM 1319 O O . MET A 1 169 ? 8.630 1.736 -14.288 1.00 87.31 169 MET A O 1
ATOM 1323 N N . LEU A 1 170 ? 6.565 1.942 -15.082 1.00 86.38 170 LEU A N 1
ATOM 1324 C CA . LEU A 1 170 ? 6.982 1.974 -16.491 1.00 86.38 170 LEU A CA 1
ATOM 1325 C C . LEU A 1 170 ? 7.751 3.256 -16.831 1.00 86.38 170 LEU A C 1
ATOM 1327 O O . LEU A 1 170 ? 8.695 3.222 -17.617 1.00 86.38 170 LEU A O 1
ATOM 1331 N N . ARG A 1 171 ? 7.402 4.389 -16.210 1.00 86.69 171 ARG A N 1
ATOM 1332 C CA . ARG A 1 171 ? 8.193 5.624 -16.321 1.00 86.69 171 ARG A CA 1
ATOM 1333 C C . ARG A 1 171 ? 9.541 5.509 -15.626 1.00 86.69 171 ARG A C 1
ATOM 1335 O O . ARG A 1 171 ? 10.491 6.145 -16.069 1.00 86.69 171 ARG A O 1
ATOM 1342 N N . TRP A 1 172 ? 9.623 4.758 -14.530 1.00 85.62 172 TRP A N 1
ATOM 1343 C CA . TRP A 1 172 ? 10.907 4.439 -13.911 1.00 85.62 172 TRP A CA 1
ATOM 1344 C C . TRP A 1 172 ? 11.774 3.636 -14.881 1.00 85.62 172 TRP A C 1
ATOM 1346 O O . TRP A 1 172 ? 12.854 4.103 -15.230 1.00 85.62 172 TRP A O 1
ATOM 1356 N N . GLU A 1 173 ? 11.249 2.545 -15.433 1.00 81.44 173 GLU A N 1
ATOM 1357 C CA . GLU A 1 173 ? 11.949 1.734 -16.435 1.00 81.44 173 GLU A CA 1
ATOM 1358 C C . GLU A 1 173 ? 12.442 2.569 -17.636 1.00 81.44 173 GLU A C 1
ATOM 1360 O O . GLU A 1 173 ? 13.587 2.451 -18.069 1.00 81.44 173 GLU A O 1
ATOM 1365 N N . GLN A 1 174 ? 11.591 3.454 -18.166 1.00 82.62 174 GLN A N 1
ATOM 1366 C CA . GLN A 1 174 ? 11.951 4.342 -19.273 1.00 82.62 174 GLN A CA 1
ATOM 1367 C C . GLN A 1 174 ? 13.153 5.236 -18.937 1.00 82.62 174 GLN A C 1
ATOM 1369 O O . GLN A 1 174 ? 14.015 5.452 -19.786 1.00 82.62 174 GLN A O 1
ATOM 1374 N N . ARG A 1 175 ? 13.212 5.759 -17.705 1.00 81.12 175 ARG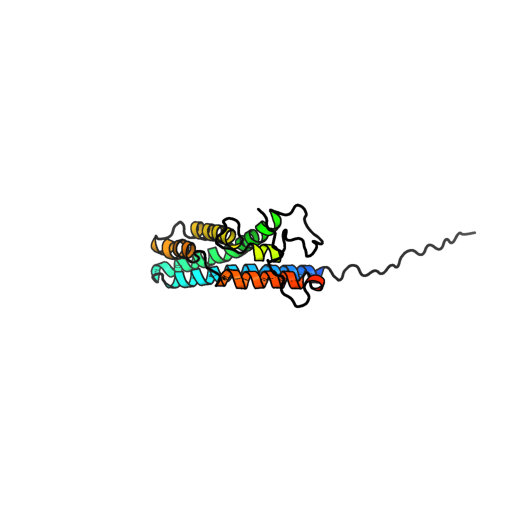 A N 1
ATOM 1375 C CA . ARG A 1 175 ? 14.312 6.617 -17.244 1.00 81.12 175 ARG A CA 1
ATOM 1376 C C . ARG A 1 175 ? 15.617 5.851 -17.060 1.00 81.12 175 ARG A C 1
ATOM 1378 O O . ARG A 1 175 ? 16.670 6.436 -17.284 1.00 81.12 175 ARG A O 1
ATOM 1385 N N . GLU A 1 176 ? 15.559 4.585 -16.653 1.00 76.44 176 GLU A N 1
ATOM 1386 C CA . GLU A 1 176 ? 16.752 3.739 -16.498 1.00 76.44 176 GLU A CA 1
ATOM 1387 C C . GLU A 1 176 ? 17.309 3.253 -17.839 1.00 76.44 176 GLU A C 1
ATOM 1389 O O . GLU A 1 176 ? 18.508 3.000 -17.961 1.00 76.44 176 GLU A O 1
ATOM 1394 N N . HIS A 1 177 ? 16.457 3.177 -18.864 1.00 74.62 177 HIS A N 1
ATOM 1395 C CA . HIS A 1 177 ? 16.818 2.670 -20.186 1.00 74.62 177 HIS A CA 1
ATOM 1396 C C . HIS A 1 177 ? 16.428 3.640 -21.322 1.00 74.62 177 HIS A C 1
ATOM 1398 O O . HIS A 1 177 ? 15.696 3.253 -22.244 1.00 74.62 177 HIS A O 1
ATOM 1404 N N . PRO A 1 178 ? 16.925 4.893 -21.309 1.00 76.62 178 PRO A N 1
ATOM 1405 C CA . PRO A 1 178 ? 16.548 5.905 -22.296 1.00 76.62 178 PRO A CA 1
ATOM 1406 C C . PRO A 1 178 ? 16.952 5.513 -23.723 1.00 76.62 178 PRO A C 1
ATOM 1408 O O . PRO A 1 178 ? 16.195 5.774 -24.653 1.00 76.62 178 PRO A O 1
ATOM 1411 N N . ASP A 1 179 ? 18.073 4.809 -23.905 1.00 76.75 179 ASP A N 1
ATOM 1412 C CA . ASP A 1 179 ? 18.533 4.347 -25.225 1.00 76.75 179 ASP A CA 1
ATOM 1413 C C . ASP A 1 179 ? 17.622 3.267 -25.831 1.00 76.75 179 ASP A C 1
ATOM 1415 O O . ASP A 1 179 ? 17.547 3.116 -27.049 1.00 76.75 179 ASP A O 1
ATOM 1419 N N . ALA A 1 180 ? 16.918 2.506 -24.986 1.00 74.25 180 ALA A N 1
ATOM 1420 C CA . ALA A 1 180 ? 16.034 1.430 -25.425 1.00 74.25 180 ALA A CA 1
ATOM 1421 C C . ALA A 1 180 ? 14.619 1.927 -25.742 1.00 74.25 180 ALA A C 1
ATOM 1423 O O . ALA A 1 180 ? 13.968 1.416 -26.655 1.00 74.25 180 ALA A O 1
ATOM 1424 N N . TYR A 1 181 ? 14.128 2.896 -24.969 1.00 73.94 181 TYR A N 1
ATOM 1425 C CA . TYR A 1 181 ? 12.727 3.316 -25.009 1.00 73.94 181 TYR A CA 1
ATOM 1426 C C . TYR A 1 181 ? 12.525 4.724 -25.580 1.00 73.94 181 TYR A C 1
ATOM 1428 O O . TYR A 1 181 ? 11.442 5.038 -26.085 1.00 73.94 181 TYR A O 1
ATOM 1436 N N . GLY A 1 182 ? 13.549 5.578 -25.535 1.00 80.31 182 GLY A N 1
ATOM 1437 C CA . GLY A 1 182 ? 13.442 6.989 -25.888 1.00 80.31 182 GLY A CA 1
ATOM 1438 C C . GLY A 1 182 ? 12.261 7.640 -25.166 1.00 80.31 182 GLY A C 1
ATOM 1439 O O . GLY A 1 182 ? 12.097 7.505 -23.955 1.00 80.31 182 GLY A O 1
ATOM 1440 N N . ASN A 1 183 ? 11.376 8.283 -25.930 1.00 80.88 183 ASN A N 1
ATOM 1441 C CA . ASN A 1 183 ? 10.163 8.924 -25.407 1.00 80.88 183 ASN A CA 1
ATOM 1442 C C . ASN A 1 183 ? 8.946 7.986 -25.293 1.00 80.88 183 ASN A C 1
ATOM 1444 O O . ASN A 1 183 ? 7.872 8.429 -24.886 1.00 80.88 183 ASN A O 1
ATOM 1448 N N . THR A 1 184 ? 9.092 6.701 -25.620 1.00 78.75 184 THR A N 1
ATOM 1449 C CA . THR A 1 184 ? 7.989 5.731 -25.592 1.00 78.75 184 THR A CA 1
ATOM 1450 C C . THR A 1 184 ? 7.932 5.025 -24.243 1.00 78.75 184 THR A C 1
ATOM 1452 O O . THR A 1 184 ? 8.951 4.550 -23.747 1.00 78.75 184 THR A O 1
ATOM 1455 N N . LEU A 1 185 ? 6.740 4.905 -23.651 1.00 77.38 185 LEU A N 1
ATOM 1456 C CA . LEU A 1 185 ? 6.577 4.082 -22.454 1.00 77.38 185 LEU A CA 1
ATOM 1457 C C . LEU A 1 185 ? 6.763 2.597 -22.801 1.00 77.38 185 LEU A C 1
ATOM 1459 O O . LEU A 1 185 ? 6.179 2.127 -23.783 1.00 77.38 185 LEU A O 1
ATOM 1463 N N . PRO A 1 186 ? 7.521 1.836 -21.995 1.00 73.69 186 PRO A N 1
ATOM 1464 C CA . PRO A 1 186 ? 7.580 0.391 -22.136 1.00 73.69 186 PRO A CA 1
ATOM 1465 C C . PRO A 1 186 ? 6.172 -0.206 -22.035 1.00 73.69 186 PRO A C 1
ATOM 1467 O O . PRO A 1 186 ? 5.370 0.220 -21.207 1.00 73.69 186 PRO A O 1
ATOM 1470 N N . ASN A 1 187 ? 5.873 -1.216 -22.851 1.00 72.81 187 ASN A N 1
ATOM 1471 C CA . ASN A 1 187 ? 4.621 -1.963 -22.763 1.00 72.81 187 ASN A CA 1
ATOM 1472 C C . ASN A 1 187 ? 4.849 -3.362 -22.176 1.00 72.81 187 ASN A C 1
ATOM 1474 O O . ASN A 1 187 ? 5.940 -3.939 -22.247 1.00 72.81 187 ASN A O 1
ATOM 1478 N N . CYS A 1 188 ? 3.787 -3.929 -21.612 1.00 69.38 188 CYS A N 1
ATOM 1479 C CA . CYS A 1 188 ? 3.785 -5.306 -21.129 1.00 69.38 188 CYS A CA 1
ATOM 1480 C C . CYS A 1 188 ? 3.625 -6.342 -22.260 1.00 69.38 188 CYS A C 1
ATOM 1482 O O . CYS A 1 188 ? 3.601 -7.526 -21.963 1.00 69.38 188 CYS A O 1
ATOM 1484 N N . GLU A 1 189 ? 3.550 -5.949 -23.541 1.00 56.06 189 GLU A N 1
ATOM 1485 C CA . GLU A 1 189 ? 3.254 -6.854 -24.675 1.00 56.06 189 GLU A CA 1
ATOM 1486 C C . GLU A 1 189 ? 4.446 -7.690 -25.172 1.00 56.06 189 GLU A C 1
ATOM 1488 O O . GLU A 1 189 ? 4.241 -8.670 -25.880 1.00 56.06 189 GLU A O 1
ATOM 1493 N N . LYS A 1 190 ? 5.686 -7.400 -24.752 1.00 48.31 190 LYS A N 1
ATOM 1494 C CA . LYS A 1 190 ? 6.812 -8.358 -24.893 1.00 48.31 190 LYS A CA 1
ATOM 1495 C C . LYS A 1 190 ? 6.932 -9.335 -23.703 1.00 48.31 190 LYS A C 1
ATOM 1497 O O . LYS A 1 190 ? 7.799 -10.199 -23.690 1.00 48.31 190 LYS A O 1
ATOM 1502 N N . GLY A 1 191 ? 6.070 -9.185 -22.694 1.00 45.59 191 GLY A N 1
ATOM 1503 C CA . GLY A 1 191 ? 4.958 -10.098 -22.395 1.00 45.59 191 GLY A CA 1
ATOM 1504 C C . GLY A 1 191 ? 5.132 -11.574 -22.059 1.00 45.59 191 GLY A C 1
ATOM 1505 O O . GLY A 1 191 ? 4.119 -12.189 -21.738 1.00 45.59 191 GLY A O 1
ATOM 1506 N N . HIS A 1 192 ? 6.315 -12.182 -22.065 1.00 40.56 192 HIS A N 1
ATOM 1507 C CA . HIS A 1 192 ? 6.408 -13.586 -21.639 1.00 40.56 192 HIS A CA 1
ATOM 1508 C C . HIS A 1 192 ? 6.826 -13.729 -20.175 1.00 40.56 192 HIS A C 1
ATOM 1510 O O . HIS A 1 192 ? 7.941 -14.123 -19.864 1.00 40.56 192 HIS A O 1
ATOM 1516 N N . LEU A 1 193 ? 5.867 -13.493 -19.276 1.00 38.41 193 LEU A N 1
ATOM 1517 C CA . LEU A 1 193 ? 5.779 -14.265 -18.035 1.00 38.41 193 LEU A CA 1
ATOM 1518 C C . LEU A 1 193 ? 4.981 -15.529 -18.363 1.00 38.41 193 LEU A C 1
ATOM 1520 O O . LEU A 1 193 ? 3.762 -15.569 -18.196 1.00 38.41 193 LEU A O 1
ATOM 1524 N N . ARG A 1 194 ? 5.655 -16.535 -18.930 1.00 32.00 194 ARG A N 1
ATOM 1525 C CA . ARG A 1 194 ? 5.115 -17.897 -18.891 1.00 32.00 194 ARG A CA 1
ATOM 1526 C C . ARG A 1 194 ? 5.357 -18.416 -17.474 1.00 32.00 194 ARG A C 1
ATOM 1528 O O . ARG A 1 194 ? 6.498 -18.391 -17.023 1.00 32.00 194 ARG A O 1
ATOM 1535 N N . TYR A 1 195 ? 4.273 -18.779 -16.790 1.00 40.75 195 TYR A N 1
ATOM 1536 C CA . TYR A 1 195 ? 4.332 -19.612 -15.589 1.00 40.75 195 TYR A CA 1
ATOM 1537 C C . TYR A 1 195 ? 4.880 -20.991 -15.948 1.00 40.75 195 TYR A C 1
ATOM 1539 O O . TYR A 1 195 ? 4.558 -21.458 -17.068 1.00 40.75 195 TYR A O 1
#

Secondary structure (DSSP, 8-state):
----------------SSSHHHHHHHHHHHHHHHHHHHHHHHHHHHHHHHTTS-HHHHHHHHHHHHHHHHHHHHHHHHHHHHHHHTT-S---S---TT--TTSHHHHHHT--SSSTTSHHHHHHHHHHHHHHHHSTTS-HHHHIIIIIHHHTS--S--HHHHHHHHHHHHHHHHHH-HHHHTTSPP-GGG-----